Protein AF-A0A955FMT3-F1 (afdb_monomer_lite)

pLDDT: mean 70.51, std 16.23, range [36.53, 93.5]

Sequence (201 aa):
MEENKIVNTQVTPNINTSNVPNRGKGKLIGIFLAILVLFGAVFYAYYNQYKTLEDTKKVLESTSNELEKSTAKVLTLEDNAKVLRDKKRKKDLDLFTYAFRSYKADNGTYPTTEGSQSQRIYNDELSKFVSDFTEPTTNNLYGFEAIAQVHTPSPLELGVIQYQLLGKCNPDNQDFIDTTSENDAAIRTVLESGETYCLDI

Secondary structure (DSSP, 8-state):
---------PPPPP----------SSHHHHHHHHHHHHHHHHHHHHHHHHHHHHHHHHHHHHHHHHHHHHHHHHHHHHHHHHHHHHHHHHHHHHHHHHHHHHHHHHHSSPPP--TTTHHHHIIIIIHHHHTT-B-TTT-SBPEEEEEPTTSPPPPP-BTEEEEEETEEE-TTT--EEE-S-TT-EEEEEE-TTS-EEEEE-

Structure (mmCIF, N/CA/C/O backbone):
data_AF-A0A955FMT3-F1
#
_entry.id   AF-A0A955FMT3-F1
#
loop_
_atom_site.group_PDB
_atom_site.id
_atom_site.type_symbol
_atom_site.label_atom_id
_atom_site.label_alt_id
_atom_site.label_comp_id
_atom_site.label_asym_id
_atom_site.label_entity_id
_atom_site.label_seq_id
_atom_site.pdbx_PDB_ins_code
_atom_site.Cartn_x
_atom_site.Cartn_y
_atom_site.Cartn_z
_atom_site.occupancy
_atom_site.B_iso_or_equiv
_atom_site.auth_seq_id
_atom_site.auth_comp_id
_atom_site.auth_asym_id
_atom_site.auth_atom_id
_atom_site.pdbx_PDB_model_num
ATOM 1 N N . MET A 1 1 ? -111.359 22.746 112.781 1.00 42.00 1 MET A N 1
ATOM 2 C CA . MET A 1 1 ? -111.540 23.783 111.745 1.00 42.00 1 MET A CA 1
ATOM 3 C C . MET A 1 1 ? -110.245 24.550 111.723 1.00 42.00 1 MET A C 1
ATOM 5 O O . MET A 1 1 ? -110.044 25.405 112.572 1.00 42.00 1 MET A O 1
ATOM 9 N N . GLU A 1 2 ? -109.319 24.094 110.887 1.00 38.16 2 GLU A N 1
ATOM 10 C CA . GLU A 1 2 ? -107.930 24.541 110.912 1.00 38.16 2 GLU A CA 1
ATOM 11 C C . GLU A 1 2 ? -107.603 25.371 109.684 1.00 38.16 2 GLU A C 1
ATOM 13 O O . GLU A 1 2 ? -108.072 25.130 108.572 1.00 38.16 2 GLU A O 1
ATOM 18 N N . GLU A 1 3 ? -106.832 26.401 109.986 1.00 36.53 3 GLU A N 1
ATOM 19 C CA . GLU A 1 3 ? -106.421 27.488 109.139 1.00 36.53 3 GLU A CA 1
ATOM 20 C C . GLU A 1 3 ? -105.235 27.117 108.236 1.00 36.53 3 GLU A C 1
ATOM 22 O O . GLU A 1 3 ? -104.424 26.245 108.531 1.00 36.53 3 GLU A O 1
ATOM 27 N N . ASN A 1 4 ? -105.049 28.011 107.269 1.00 37.25 4 ASN A N 1
ATOM 28 C CA . ASN A 1 4 ? -103.795 28.707 106.998 1.00 37.25 4 ASN A CA 1
ATOM 29 C C . ASN A 1 4 ? -102.861 28.235 105.868 1.00 37.25 4 ASN A C 1
ATOM 31 O O . ASN A 1 4 ? -102.213 27.196 105.902 1.00 37.25 4 ASN A O 1
ATOM 35 N N . LYS A 1 5 ? -102.656 29.242 105.006 1.00 41.91 5 LYS A N 1
ATOM 36 C CA . LYS A 1 5 ? -101.403 29.732 104.417 1.00 41.91 5 LYS A CA 1
ATOM 37 C C . LYS A 1 5 ? -100.869 29.069 103.148 1.00 41.91 5 LYS A C 1
ATOM 39 O O . LYS A 1 5 ? -100.209 28.039 103.147 1.00 41.91 5 LYS A O 1
ATOM 44 N N . ILE A 1 6 ? -101.046 29.829 102.068 1.00 43.88 6 ILE A N 1
ATOM 45 C CA . ILE A 1 6 ? -100.328 29.729 100.801 1.00 43.88 6 ILE A CA 1
ATOM 46 C C . ILE A 1 6 ? -98.960 30.403 100.977 1.00 43.88 6 ILE A C 1
ATOM 48 O O . ILE A 1 6 ? -98.875 31.567 101.373 1.00 43.88 6 ILE A O 1
ATOM 52 N N . VAL A 1 7 ? -97.898 29.654 100.685 1.00 43.94 7 VAL A N 1
ATOM 53 C CA . VAL A 1 7 ? -96.506 30.115 100.619 1.00 43.94 7 VAL A CA 1
ATOM 54 C C . VAL A 1 7 ? -96.108 30.268 99.148 1.00 43.94 7 VAL A C 1
ATOM 56 O O . VAL A 1 7 ? -96.405 29.406 98.325 1.00 43.94 7 VAL A O 1
ATOM 59 N N . ASN A 1 8 ? -95.440 31.385 98.843 1.00 42.47 8 ASN A N 1
ATOM 60 C CA . ASN A 1 8 ? -94.830 31.744 97.559 1.00 42.47 8 ASN A CA 1
ATOM 61 C C . ASN A 1 8 ? -94.059 30.590 96.901 1.00 42.47 8 ASN A C 1
ATOM 63 O O . ASN A 1 8 ? -93.275 29.909 97.558 1.00 42.47 8 ASN A O 1
ATOM 67 N N . THR A 1 9 ? -94.156 30.462 95.577 1.00 45.47 9 THR A N 1
ATOM 68 C CA . THR A 1 9 ? -93.204 29.658 94.798 1.00 45.47 9 THR A CA 1
ATOM 69 C C . THR A 1 9 ? -92.719 30.453 93.590 1.00 45.47 9 THR A C 1
ATOM 71 O O . THR A 1 9 ? -93.494 30.821 92.711 1.00 45.47 9 THR A O 1
ATOM 74 N N . GLN A 1 10 ? -91.417 30.744 93.586 1.00 39.56 10 GLN A N 1
ATOM 75 C CA . GLN A 1 10 ? -90.680 31.260 92.439 1.00 39.56 10 GLN A CA 1
ATOM 76 C C . GLN A 1 10 ? -90.516 30.155 91.390 1.00 39.56 10 GLN A C 1
ATOM 78 O O . GLN A 1 10 ? -90.182 29.019 91.720 1.00 39.56 10 GLN A O 1
ATOM 83 N N . VAL A 1 11 ? -90.713 30.512 90.123 1.00 41.25 11 VAL A N 1
ATOM 84 C CA . VAL A 1 11 ? -90.426 29.658 88.969 1.00 41.25 11 VAL A CA 1
ATOM 85 C C . VAL A 1 11 ? -88.953 29.827 88.593 1.00 41.25 11 VAL A C 1
ATOM 87 O O . VAL A 1 11 ? -88.535 30.911 88.194 1.00 41.25 11 VAL A O 1
ATOM 90 N N . THR A 1 12 ? -88.171 28.755 88.688 1.00 43.94 12 THR A N 1
ATOM 91 C CA . THR A 1 12 ? -86.869 28.617 88.021 1.00 43.94 12 THR A CA 1
ATOM 92 C C . THR A 1 12 ? -87.036 27.790 86.740 1.00 43.94 12 THR A C 1
ATOM 94 O O . THR A 1 12 ? -87.716 26.762 86.767 1.00 43.94 12 THR A O 1
ATOM 97 N N . PRO A 1 13 ? -86.431 28.178 85.601 1.00 42.75 13 PRO A N 1
ATOM 98 C CA . PRO A 1 13 ? -86.361 27.303 84.439 1.00 42.75 13 PRO A CA 1
ATOM 99 C C . PRO A 1 13 ? -85.275 26.233 84.617 1.00 42.75 13 PRO A C 1
ATOM 101 O O . PRO A 1 13 ? -84.127 26.507 84.966 1.00 42.75 13 PRO A O 1
ATOM 104 N N . ASN A 1 14 ? -85.690 24.998 84.351 1.00 40.81 14 ASN A N 1
ATOM 105 C CA . ASN A 1 14 ? -84.904 23.773 84.324 1.00 40.81 14 ASN A CA 1
ATOM 106 C C . ASN A 1 14 ? -83.913 23.785 83.141 1.00 40.81 14 ASN A C 1
ATOM 108 O O . ASN A 1 14 ? -84.326 23.878 81.983 1.00 40.81 14 ASN A O 1
ATOM 112 N N . ILE A 1 15 ? -82.613 23.681 83.423 1.00 41.66 15 ILE A N 1
ATOM 113 C CA . ILE A 1 15 ? -81.571 23.492 82.408 1.00 41.66 15 ILE A CA 1
ATOM 114 C C . ILE A 1 15 ? -81.451 21.987 82.157 1.00 41.66 15 ILE A C 1
ATOM 116 O O . ILE A 1 15 ? -80.843 21.263 82.942 1.00 41.66 15 ILE A O 1
ATOM 120 N N . ASN A 1 16 ? -82.011 21.518 81.043 1.00 46.59 16 ASN A N 1
ATOM 121 C CA . ASN A 1 16 ? -81.758 20.173 80.531 1.00 46.59 16 ASN A CA 1
ATOM 122 C C . ASN A 1 16 ? -80.297 20.084 80.054 1.00 46.59 16 ASN A C 1
ATOM 124 O O . ASN A 1 16 ? -79.954 20.592 78.985 1.00 46.59 16 ASN A O 1
ATOM 128 N N . THR A 1 17 ? -79.425 19.433 80.822 1.00 44.44 17 THR A N 1
ATOM 129 C CA . THR A 1 17 ? -78.085 19.052 80.364 1.00 44.44 17 THR A CA 1
ATOM 130 C C . THR A 1 17 ? -78.157 17.718 79.623 1.00 44.44 17 THR A C 1
ATOM 132 O O . THR A 1 17 ? -78.352 16.650 80.197 1.00 44.44 17 THR A O 1
ATOM 135 N N . SER A 1 18 ? -78.009 17.790 78.300 1.00 42.69 18 SER A N 1
ATOM 136 C CA . SER A 1 18 ? -77.798 16.629 77.435 1.00 42.69 18 SER A CA 1
ATOM 137 C C . SER A 1 18 ? -76.470 15.951 77.789 1.00 42.69 18 SER A C 1
ATOM 139 O O . SER A 1 18 ? -75.403 16.563 77.715 1.00 42.69 18 SER A O 1
ATOM 141 N N . ASN A 1 19 ? -76.536 14.678 78.179 1.00 47.00 19 ASN A N 1
ATOM 142 C CA . ASN A 1 19 ? -75.373 13.825 78.401 1.00 47.00 19 ASN A CA 1
ATOM 143 C C . ASN A 1 19 ? -74.747 13.457 77.040 1.00 47.00 19 ASN A C 1
ATOM 145 O O . ASN A 1 19 ? -75.210 12.541 76.362 1.00 47.00 19 ASN A O 1
ATOM 149 N N . VAL A 1 20 ? -73.682 14.155 76.633 1.00 51.25 20 VAL A N 1
ATOM 150 C CA . VAL A 1 20 ? -72.857 13.757 75.479 1.00 51.25 20 VAL A CA 1
ATOM 151 C C . VAL A 1 20 ? -71.839 12.704 75.943 1.00 51.25 20 VAL A C 1
ATOM 153 O O . VAL A 1 20 ? -71.029 12.992 76.829 1.00 51.25 20 VAL A O 1
ATOM 156 N N . PRO A 1 21 ? -71.831 11.481 75.381 1.00 50.44 21 PRO A N 1
ATOM 157 C CA . PRO A 1 21 ? -70.917 10.437 75.822 1.00 50.44 21 PRO A CA 1
ATOM 158 C C . PRO A 1 21 ? -69.476 10.767 75.415 1.00 50.44 21 PRO A C 1
ATOM 160 O O . PRO A 1 21 ? -69.132 10.889 74.239 1.00 50.44 21 PRO A O 1
ATOM 163 N N . ASN A 1 22 ? -68.608 10.870 76.418 1.00 55.25 22 ASN A N 1
ATOM 164 C CA . ASN A 1 22 ? -67.204 11.237 76.280 1.00 55.25 22 ASN A CA 1
ATOM 165 C C . ASN A 1 22 ? -66.367 10.041 75.763 1.00 55.25 22 ASN A C 1
ATOM 167 O O . ASN A 1 22 ? -65.744 9.316 76.535 1.00 55.25 22 ASN A O 1
ATOM 171 N N . ARG A 1 23 ? -66.356 9.798 74.443 1.00 53.53 23 ARG A N 1
ATOM 172 C CA . ARG A 1 23 ? -65.508 8.782 73.771 1.00 53.53 23 ARG A CA 1
ATOM 173 C C . ARG A 1 23 ? -64.289 9.425 73.087 1.00 53.53 23 ARG A C 1
ATOM 175 O O . ARG A 1 23 ? -64.138 9.317 71.874 1.00 53.53 23 ARG A O 1
ATOM 182 N N . GLY A 1 24 ? -63.432 10.123 73.840 1.00 52.62 24 GLY A N 1
ATOM 183 C CA . GLY A 1 24 ? -62.410 11.004 73.242 1.00 52.62 24 GLY A CA 1
ATOM 184 C C . GLY A 1 24 ? -60.928 10.703 73.501 1.00 52.62 24 GLY A C 1
ATOM 185 O O . GLY A 1 24 ? -60.097 11.163 72.729 1.00 52.62 24 GLY A O 1
ATOM 186 N N . LYS A 1 25 ? -60.546 9.964 74.554 1.00 51.84 25 LYS A N 1
ATOM 187 C CA . LYS A 1 25 ? -59.141 10.008 75.034 1.00 51.84 25 LYS A CA 1
ATOM 188 C C . LYS A 1 25 ? -58.262 8.795 74.685 1.00 51.84 25 LYS A C 1
ATOM 190 O O . LYS A 1 25 ? -57.050 8.939 74.622 1.00 51.84 25 LYS A O 1
ATOM 195 N N . GLY A 1 26 ? -58.845 7.634 74.369 1.00 51.34 26 GLY A N 1
ATOM 196 C CA . GLY A 1 26 ? -58.087 6.420 74.002 1.00 51.34 26 GLY A CA 1
ATOM 197 C C . GLY A 1 26 ? -57.740 6.278 72.511 1.00 51.34 26 GLY A C 1
ATOM 198 O O . GLY A 1 26 ? -56.886 5.474 72.155 1.00 51.34 26 GLY A O 1
ATOM 199 N N . LYS A 1 27 ? -58.380 7.054 71.622 1.00 53.00 27 LYS A N 1
ATOM 200 C CA . LYS A 1 27 ? -58.179 6.949 70.163 1.00 53.00 27 LYS A CA 1
ATOM 201 C C . LYS A 1 27 ? -56.930 7.683 69.661 1.00 53.00 27 LYS A C 1
ATOM 203 O O . LYS A 1 27 ? -56.337 7.249 68.683 1.00 53.00 27 LYS A O 1
ATOM 208 N N . LEU A 1 28 ? -56.502 8.750 70.338 1.00 54.88 28 LEU A N 1
ATOM 209 C CA . LEU A 1 28 ? -55.358 9.571 69.917 1.00 54.88 28 LEU A CA 1
ATOM 210 C C . LEU A 1 28 ? -54.019 8.821 69.999 1.00 54.88 28 LEU A C 1
ATOM 212 O O . LEU A 1 28 ? -53.213 8.924 69.081 1.00 54.88 28 LEU A O 1
ATOM 216 N N . ILE A 1 29 ? -53.809 8.011 71.041 1.00 59.28 29 ILE A N 1
ATOM 217 C CA . ILE A 1 29 ? -52.572 7.227 71.216 1.00 59.28 29 ILE A CA 1
ATOM 218 C C . ILE A 1 29 ? -52.480 6.110 70.165 1.00 59.28 29 ILE A C 1
ATOM 220 O O . ILE A 1 29 ? -51.423 5.907 69.571 1.00 59.28 29 ILE A O 1
ATOM 224 N N . GLY A 1 30 ? -53.598 5.432 69.878 1.00 56.47 30 GLY A N 1
ATOM 225 C CA . GLY A 1 30 ? -53.657 4.401 68.837 1.00 56.47 30 GLY A CA 1
ATOM 226 C C . GLY A 1 30 ? -53.413 4.956 67.429 1.00 56.47 30 GLY A C 1
ATOM 227 O O . GLY A 1 30 ? -52.702 4.338 66.643 1.00 56.47 30 GLY A O 1
ATOM 228 N N . ILE A 1 31 ? -53.935 6.151 67.130 1.00 61.91 31 ILE A N 1
ATOM 229 C CA . ILE A 1 31 ? -53.699 6.837 65.849 1.00 61.91 31 ILE A CA 1
ATOM 230 C C . ILE A 1 31 ? -52.231 7.278 65.728 1.00 61.91 31 ILE A C 1
ATOM 232 O O . ILE A 1 31 ? -51.626 7.090 64.676 1.00 61.91 31 ILE A O 1
ATOM 236 N N . PHE A 1 32 ? -51.627 7.803 66.797 1.00 63.41 32 PHE A N 1
ATOM 237 C CA . PHE A 1 32 ? -50.229 8.248 66.781 1.00 63.41 32 PHE A CA 1
ATOM 238 C C . PHE A 1 32 ? -49.241 7.087 66.572 1.00 63.41 32 PHE A C 1
ATOM 240 O O . PHE A 1 32 ? -48.312 7.198 65.774 1.00 63.41 32 PHE A O 1
ATOM 247 N N . LEU A 1 33 ? -49.481 5.940 67.218 1.00 65.75 33 LEU A N 1
ATOM 248 C CA . LEU A 1 33 ? -48.697 4.719 67.000 1.00 65.75 33 LEU A CA 1
ATOM 249 C C . LEU A 1 33 ? -48.849 4.180 65.570 1.00 65.75 33 LEU A C 1
ATOM 251 O O . LEU A 1 33 ? -47.854 3.802 64.957 1.00 65.75 33 LEU A O 1
ATOM 255 N N . ALA A 1 34 ? -50.063 4.195 65.010 1.00 62.19 34 ALA A N 1
ATOM 256 C CA . ALA A 1 34 ? -50.294 3.769 63.629 1.00 62.19 34 ALA A CA 1
ATOM 257 C C . ALA A 1 34 ? -49.558 4.662 62.611 1.00 62.19 34 ALA A C 1
ATOM 259 O O . ALA A 1 34 ? -48.986 4.154 61.647 1.00 62.19 34 ALA A O 1
ATOM 260 N N . ILE A 1 35 ? -49.512 5.978 62.850 1.00 68.00 35 ILE A N 1
ATOM 261 C CA . ILE A 1 35 ? -48.763 6.929 62.015 1.00 68.00 35 ILE A CA 1
ATOM 262 C C . ILE A 1 35 ? -47.255 6.661 62.106 1.00 68.00 35 ILE A C 1
ATOM 264 O O . ILE A 1 35 ? -46.593 6.611 61.075 1.00 68.00 35 ILE A O 1
ATOM 268 N N . LEU A 1 36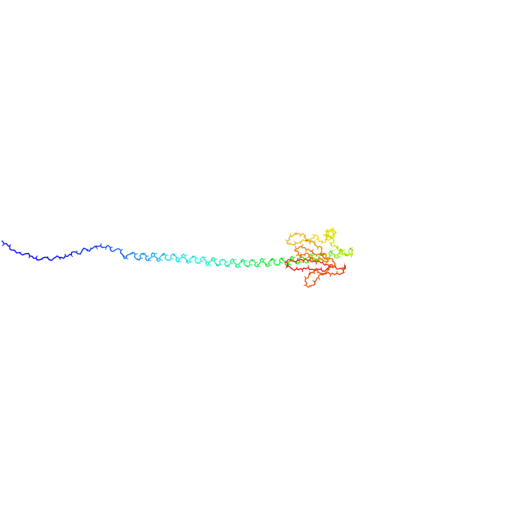 ? -46.708 6.422 63.302 1.00 68.81 36 LEU A N 1
ATOM 269 C CA . LEU A 1 36 ? -45.283 6.107 63.472 1.00 68.81 36 LEU A CA 1
ATOM 270 C C . LEU A 1 36 ? -44.870 4.812 62.759 1.00 68.81 36 LEU A C 1
ATOM 272 O O . LEU A 1 36 ? -43.812 4.771 62.135 1.00 68.81 36 LEU A O 1
ATOM 276 N N . VAL A 1 37 ? -45.710 3.773 62.800 1.00 67.44 37 VAL A N 1
ATOM 277 C CA . VAL A 1 37 ? -45.454 2.510 62.086 1.00 67.44 37 VAL A CA 1
ATOM 278 C C . VAL A 1 37 ? -45.512 2.709 60.569 1.00 67.44 37 VAL A C 1
ATOM 280 O O . VAL A 1 37 ? -44.644 2.204 59.858 1.00 67.44 37 VAL A O 1
ATOM 283 N N . LEU A 1 38 ? -46.475 3.490 60.066 1.00 62.22 38 LEU A N 1
ATOM 284 C CA . LEU A 1 38 ? -46.562 3.837 58.644 1.00 62.22 38 LEU A CA 1
ATOM 285 C C . LEU A 1 38 ? -45.348 4.651 58.179 1.00 62.22 38 LEU A C 1
ATOM 287 O O . LEU A 1 38 ? -44.768 4.333 57.145 1.00 62.22 38 LEU A O 1
ATOM 291 N N . PHE A 1 39 ? -44.911 5.643 58.958 1.00 63.62 39 PHE A N 1
ATOM 292 C CA . PHE A 1 39 ? -43.703 6.411 58.652 1.00 63.62 39 PHE A CA 1
ATOM 293 C C . PHE A 1 39 ? -42.444 5.542 58.690 1.00 63.62 39 PHE A C 1
ATOM 295 O O . PHE A 1 39 ? -41.611 5.658 57.796 1.00 63.62 39 PHE A O 1
ATOM 302 N N . GLY A 1 40 ? -42.320 4.632 59.660 1.00 60.03 40 GLY A N 1
ATOM 303 C CA . GLY A 1 40 ? -41.212 3.677 59.723 1.00 60.03 40 GLY A CA 1
ATOM 304 C C . GLY A 1 40 ? -41.168 2.743 58.511 1.00 60.03 40 GLY A C 1
ATOM 305 O O . GLY A 1 40 ? -40.101 2.532 57.940 1.00 60.03 40 GLY A O 1
ATOM 306 N N . ALA A 1 41 ? -42.323 2.242 58.063 1.00 63.06 41 ALA A N 1
ATOM 307 C CA . ALA A 1 41 ? -42.424 1.390 56.879 1.00 63.06 41 ALA A CA 1
ATOM 308 C C . ALA A 1 41 ? -42.099 2.147 55.578 1.00 63.06 41 ALA A C 1
ATOM 310 O O . ALA A 1 41 ? -41.372 1.625 54.734 1.00 63.06 41 ALA A O 1
ATOM 311 N N . VAL A 1 42 ? -42.579 3.389 55.433 1.00 62.72 42 VAL A N 1
ATOM 312 C CA . VAL A 1 42 ? -42.259 4.254 54.282 1.00 62.72 42 VAL A CA 1
ATOM 313 C C . VAL A 1 42 ? -40.774 4.608 54.269 1.00 62.72 42 VAL A C 1
ATOM 315 O O . VAL A 1 42 ? -40.140 4.514 53.223 1.00 62.72 42 VAL A O 1
ATOM 318 N N . PHE A 1 43 ? -40.191 4.949 55.420 1.00 64.75 43 PHE A N 1
ATOM 319 C CA . PHE A 1 43 ? -38.768 5.269 55.528 1.00 64.75 43 PHE A CA 1
ATOM 320 C C . PHE A 1 43 ? -37.888 4.047 55.234 1.00 64.75 43 PHE A C 1
ATOM 322 O O . PHE A 1 43 ? -36.891 4.163 54.527 1.00 64.75 43 PHE A O 1
ATOM 329 N N . TYR A 1 44 ? -38.285 2.860 55.702 1.00 64.88 44 TYR A N 1
ATOM 330 C CA . TYR A 1 44 ? -37.603 1.604 55.389 1.00 64.88 44 TYR A CA 1
ATOM 331 C C . TYR A 1 44 ? -37.680 1.259 53.893 1.00 64.88 44 TYR A C 1
ATOM 333 O O . TYR A 1 44 ? -36.668 0.899 53.291 1.00 64.88 44 TYR A O 1
ATOM 341 N N . ALA A 1 45 ? -38.849 1.429 53.265 1.00 61.19 45 ALA A N 1
ATOM 342 C CA . ALA A 1 45 ? -39.015 1.234 51.825 1.00 61.19 45 ALA A CA 1
ATOM 343 C C . ALA A 1 45 ? -38.179 2.235 51.006 1.00 61.19 45 ALA A C 1
ATOM 345 O O . ALA A 1 45 ? -37.521 1.841 50.043 1.00 61.19 45 ALA A O 1
ATOM 346 N N . TYR A 1 46 ? -38.147 3.504 51.424 1.00 63.25 46 TYR A N 1
ATOM 347 C CA . TYR A 1 46 ? -37.360 4.559 50.781 1.00 63.25 46 TYR A CA 1
ATOM 348 C C . TYR A 1 46 ? -35.852 4.309 50.918 1.00 63.25 46 TYR A C 1
ATOM 350 O O . TYR A 1 46 ? -35.107 4.455 49.953 1.00 63.25 46 TYR A O 1
ATOM 358 N N . TYR A 1 47 ? -35.396 3.865 52.093 1.00 67.88 47 TYR A N 1
ATOM 359 C CA . TYR A 1 47 ? -33.993 3.530 52.335 1.00 67.88 47 TYR A CA 1
ATOM 360 C C . TYR A 1 47 ? -33.545 2.305 51.528 1.00 67.88 47 TYR A C 1
ATOM 362 O O . TYR A 1 47 ? -32.469 2.326 50.932 1.00 67.88 47 TYR A O 1
ATOM 370 N N . ASN A 1 48 ? -34.380 1.262 51.437 1.00 63.50 48 ASN A N 1
ATOM 371 C CA . ASN A 1 48 ? -34.096 0.110 50.578 1.00 63.50 48 ASN A CA 1
ATOM 372 C C . ASN A 1 48 ? -34.054 0.501 49.096 1.00 63.50 48 ASN A C 1
ATOM 374 O O . ASN A 1 48 ? -33.138 0.062 48.407 1.00 63.50 48 ASN A O 1
ATOM 378 N N . GLN A 1 49 ? -34.969 1.360 48.623 1.00 58.12 49 GLN A N 1
ATOM 379 C CA . GLN A 1 49 ? -34.914 1.890 47.255 1.00 58.12 49 GLN A CA 1
ATOM 380 C C . GLN A 1 49 ? -33.632 2.687 47.000 1.00 58.12 49 GLN A C 1
ATOM 382 O O . GLN A 1 49 ? -32.981 2.479 45.977 1.00 58.12 49 GLN A O 1
ATOM 387 N N . TYR A 1 50 ? -33.237 3.551 47.938 1.00 65.38 50 TYR A N 1
ATOM 388 C CA . TYR A 1 50 ? -32.013 4.343 47.831 1.00 65.38 50 TYR A CA 1
ATOM 389 C C . TYR A 1 50 ? -30.766 3.453 47.772 1.00 65.38 50 TYR A C 1
ATOM 391 O O . TYR A 1 50 ? -29.915 3.634 46.904 1.00 65.38 50 TYR A O 1
ATOM 399 N N . LYS A 1 51 ? -30.702 2.431 48.633 1.00 65.25 51 LYS A N 1
ATOM 400 C CA . LYS A 1 51 ? -29.613 1.451 48.643 1.00 65.25 51 LYS A CA 1
ATOM 401 C C . LYS A 1 51 ? -29.548 0.661 47.334 1.00 65.25 51 LYS A C 1
ATOM 403 O O . LYS A 1 51 ? -28.474 0.551 46.757 1.00 65.25 51 LYS A O 1
ATOM 408 N N . THR A 1 52 ? -30.688 0.203 46.803 1.00 63.69 52 THR A N 1
ATOM 409 C CA . THR A 1 52 ? -30.717 -0.447 45.482 1.00 63.69 52 THR A CA 1
ATOM 410 C C . THR A 1 52 ? -30.280 0.488 44.359 1.00 63.69 52 THR A C 1
ATOM 412 O O . THR A 1 52 ? -29.618 0.037 43.433 1.00 63.69 52 THR A O 1
ATOM 415 N N . LEU A 1 53 ? -30.593 1.784 44.428 1.00 59.97 53 LEU A N 1
ATOM 416 C CA . LEU A 1 53 ? -30.183 2.773 43.427 1.00 59.97 53 LEU A CA 1
ATOM 417 C C . LEU A 1 53 ? -28.671 3.021 43.465 1.00 59.97 53 LEU A C 1
ATOM 419 O O . LEU A 1 53 ? -28.034 3.105 42.418 1.00 59.97 53 LEU A O 1
ATOM 423 N N . GLU A 1 54 ? -28.092 3.090 44.662 1.00 68.31 54 GLU A N 1
ATOM 424 C CA . GLU A 1 54 ? -26.652 3.251 44.850 1.00 68.31 54 GLU A CA 1
ATOM 425 C C . GLU A 1 54 ? -25.876 1.993 44.434 1.00 68.31 54 GLU A C 1
ATOM 427 O O . GLU A 1 54 ? -24.854 2.101 43.757 1.00 68.31 54 GLU A O 1
ATOM 432 N N . ASP A 1 55 ? -26.392 0.805 44.755 1.00 68.50 55 ASP A N 1
ATOM 433 C CA . ASP A 1 55 ? -25.816 -0.468 44.314 1.00 68.50 55 ASP A CA 1
ATOM 434 C C . ASP A 1 55 ? -25.927 -0.618 42.786 1.00 68.50 55 ASP A C 1
ATOM 436 O O . ASP A 1 55 ? -24.954 -0.986 42.130 1.00 68.50 55 ASP A O 1
AT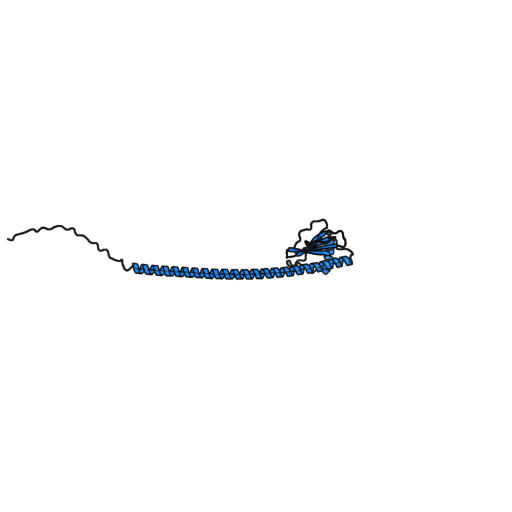OM 440 N N . THR A 1 56 ? -27.059 -0.230 42.185 1.00 55.12 56 THR A N 1
ATOM 441 C CA . THR A 1 56 ? -27.232 -0.231 40.719 1.00 55.12 56 THR A CA 1
ATOM 442 C C . THR A 1 56 ? -26.298 0.775 40.048 1.00 55.12 56 THR A C 1
ATOM 444 O O . THR A 1 56 ? -25.714 0.468 39.012 1.00 55.12 56 THR A O 1
ATOM 447 N N . LYS A 1 57 ? -26.094 1.956 40.647 1.00 59.03 57 LYS A N 1
ATOM 448 C CA . LYS A 1 57 ? -25.147 2.963 40.152 1.00 59.03 57 LYS A CA 1
ATOM 449 C C . LYS A 1 57 ? -23.705 2.457 40.213 1.00 59.03 57 LYS A C 1
ATOM 451 O O . LYS A 1 57 ? -22.980 2.608 39.237 1.00 59.03 57 LYS A O 1
ATOM 456 N N . LYS A 1 58 ? -23.305 1.814 41.314 1.00 65.12 58 LYS A N 1
ATOM 457 C CA . LYS A 1 58 ? -21.973 1.201 41.457 1.00 65.12 58 LYS A CA 1
ATOM 458 C C . LYS A 1 58 ? -21.754 0.082 40.443 1.00 65.12 58 LYS A C 1
ATOM 460 O O . LYS A 1 58 ? -20.682 0.015 39.847 1.00 65.12 58 LYS A O 1
ATOM 465 N N . VAL A 1 59 ? -22.765 -0.758 40.204 1.00 62.03 59 VAL A N 1
ATOM 466 C CA . VAL A 1 59 ? -22.705 -1.792 39.161 1.00 62.03 59 VAL A CA 1
ATOM 467 C C . VAL A 1 59 ? -22.559 -1.143 37.785 1.00 62.03 59 VAL A C 1
ATOM 469 O O . VAL A 1 59 ? -21.642 -1.506 37.059 1.00 62.03 59 VAL A O 1
ATOM 472 N N . LEU A 1 60 ? -23.358 -0.124 37.461 1.00 52.06 60 LEU A N 1
ATOM 473 C CA . LEU A 1 60 ? -23.288 0.585 36.180 1.00 52.06 60 LEU A CA 1
ATOM 474 C C . LEU A 1 60 ? -21.925 1.265 35.952 1.00 52.06 60 LEU A C 1
ATOM 476 O O . LEU A 1 60 ? -21.357 1.139 34.871 1.00 52.06 60 LEU A O 1
ATOM 480 N N . GLU A 1 61 ? -21.369 1.930 36.968 1.00 62.25 61 GLU A N 1
ATOM 481 C CA . GLU A 1 61 ? -20.023 2.522 36.912 1.00 62.25 61 GLU A CA 1
ATOM 482 C C . GLU A 1 61 ? -18.939 1.444 36.760 1.00 62.25 61 GLU A C 1
ATOM 484 O O . GLU A 1 61 ? -17.986 1.625 36.002 1.00 62.25 61 GLU A O 1
ATOM 489 N N . SER A 1 62 ? -19.084 0.296 37.430 1.00 52.50 62 SER A N 1
ATOM 490 C CA . SER A 1 62 ? -18.141 -0.818 37.287 1.00 52.50 62 SER A CA 1
ATOM 491 C C . SER A 1 62 ? -18.202 -1.456 35.894 1.00 52.50 62 SER A C 1
ATOM 493 O O . SER A 1 62 ? -17.158 -1.676 35.285 1.00 52.50 62 SER A O 1
ATOM 495 N N . THR A 1 63 ? -19.401 -1.652 35.337 1.00 53.06 63 THR A N 1
ATOM 496 C CA . THR A 1 63 ? -19.601 -2.182 33.98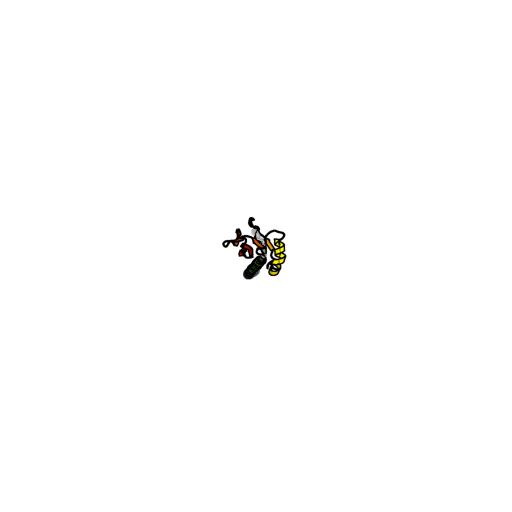3 1.00 53.06 63 THR A CA 1
ATOM 497 C C . THR A 1 63 ? -19.135 -1.193 32.918 1.00 53.06 63 THR A C 1
ATOM 499 O O . THR A 1 63 ? -18.525 -1.615 31.942 1.00 53.06 63 THR A O 1
ATOM 502 N N . SER A 1 64 ? -19.345 0.115 33.110 1.00 54.41 64 SER A N 1
ATOM 503 C CA . SER A 1 64 ? -18.819 1.153 32.211 1.00 54.41 64 SER A CA 1
ATOM 504 C C . SER A 1 64 ? -17.292 1.138 32.182 1.00 54.41 64 SER A C 1
ATOM 506 O O . SER A 1 64 ? -16.697 1.103 31.111 1.00 54.41 64 SER A O 1
ATOM 508 N N . ASN A 1 65 ? -16.646 1.068 33.349 1.00 64.88 65 ASN A N 1
ATOM 509 C CA . ASN A 1 65 ? -15.187 0.999 33.442 1.00 64.88 65 ASN A CA 1
ATOM 510 C C . ASN A 1 65 ? -14.611 -0.293 32.835 1.00 64.88 65 ASN A C 1
ATOM 512 O O . ASN A 1 65 ? -13.534 -0.274 32.238 1.00 64.88 65 ASN A O 1
ATOM 516 N N . GLU A 1 66 ? -15.290 -1.433 32.988 1.00 63.22 66 GLU A N 1
ATOM 517 C CA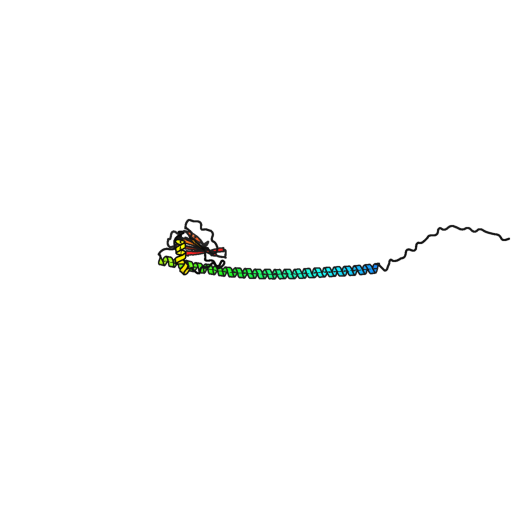 . GLU A 1 66 ? -14.885 -2.682 32.331 1.00 63.22 66 GLU A CA 1
ATOM 518 C C . GLU A 1 66 ? -15.097 -2.633 30.816 1.00 63.22 66 GLU A C 1
ATOM 520 O O . GLU A 1 66 ? -14.238 -3.102 30.066 1.00 63.22 66 GLU A O 1
ATOM 525 N N . LEU A 1 67 ? -16.187 -2.017 30.356 1.00 58.38 67 LEU A N 1
ATOM 526 C CA . LEU A 1 67 ? -16.468 -1.821 28.938 1.00 58.38 67 LEU A CA 1
ATOM 527 C C . LEU A 1 67 ? -15.444 -0.884 28.291 1.00 58.38 67 LEU A C 1
ATOM 529 O O . LEU A 1 67 ? -14.935 -1.198 27.219 1.00 58.38 67 LEU A O 1
ATOM 533 N N . GLU A 1 68 ? -15.074 0.213 28.950 1.00 63.56 68 GLU A N 1
ATOM 534 C CA . GLU A 1 68 ? -14.013 1.120 28.500 1.00 63.56 68 GLU A CA 1
ATOM 535 C C . GLU A 1 68 ? -12.659 0.408 28.418 1.00 63.56 68 GLU A C 1
ATOM 537 O O . GLU A 1 68 ? -11.972 0.498 27.399 1.00 63.56 68 GLU A O 1
ATOM 542 N N . LYS A 1 69 ? -12.294 -0.382 29.439 1.00 62.03 69 LYS A N 1
ATOM 543 C CA . LYS A 1 69 ? -11.064 -1.195 29.420 1.00 62.03 69 LYS A CA 1
ATOM 544 C C . LYS A 1 69 ? -11.073 -2.239 28.306 1.00 62.03 69 LYS A C 1
ATOM 546 O O . LYS A 1 69 ? -10.047 -2.454 27.662 1.00 62.03 69 LYS A O 1
ATOM 551 N N . SER A 1 70 ? -12.212 -2.889 28.076 1.00 56.22 70 SER A N 1
ATOM 552 C CA . SER A 1 70 ? -12.378 -3.872 27.004 1.00 56.22 70 SER A CA 1
ATOM 553 C C . SER A 1 70 ? -12.283 -3.213 25.626 1.00 56.22 70 SER A C 1
ATOM 555 O O . SER A 1 70 ? -11.545 -3.687 24.768 1.00 56.22 70 SER A O 1
ATOM 557 N N . THR A 1 71 ? -12.925 -2.057 25.446 1.00 55.38 71 THR A N 1
ATOM 558 C CA . THR A 1 71 ? -12.887 -1.268 24.205 1.00 55.38 71 THR A CA 1
ATOM 559 C C . THR A 1 71 ? -11.470 -0.782 23.906 1.00 55.38 71 THR A C 1
ATOM 561 O O . THR A 1 71 ? -10.988 -0.956 22.791 1.00 55.38 71 THR A O 1
ATOM 564 N N . ALA A 1 72 ? -10.746 -0.273 24.908 1.00 61.53 72 ALA A N 1
ATOM 565 C CA . ALA A 1 72 ? -9.340 0.107 24.767 1.00 61.53 72 ALA A CA 1
ATOM 566 C C . ALA A 1 72 ? -8.441 -1.090 24.399 1.00 61.53 72 ALA A C 1
ATOM 568 O O . ALA A 1 72 ? -7.519 -0.971 23.591 1.00 61.53 72 ALA A O 1
ATOM 569 N N . LYS A 1 73 ? -8.719 -2.276 24.953 1.00 63.34 73 LYS A N 1
ATOM 570 C CA . LYS A 1 73 ? -8.002 -3.509 24.602 1.00 63.34 73 LYS A CA 1
ATOM 571 C C . LYS A 1 73 ? -8.313 -3.985 23.176 1.00 63.34 73 LYS A C 1
ATOM 573 O O . LYS A 1 73 ? -7.429 -4.514 22.513 1.00 63.34 73 LYS A O 1
ATOM 578 N N . VAL A 1 74 ? -9.541 -3.796 22.695 1.00 64.06 74 VAL A N 1
ATOM 579 C CA . VAL A 1 74 ? -9.924 -4.111 21.309 1.00 64.06 74 VAL A CA 1
ATOM 580 C C . VAL A 1 74 ? -9.275 -3.127 20.334 1.00 64.06 74 VAL A C 1
ATOM 582 O O . VAL A 1 74 ? -8.639 -3.579 19.388 1.00 64.06 74 VAL A O 1
ATOM 585 N N . LEU A 1 75 ? -9.331 -1.821 20.617 1.00 68.88 75 LEU A N 1
ATOM 586 C CA . LEU A 1 75 ? -8.667 -0.775 19.826 1.00 68.88 75 LEU A CA 1
ATOM 587 C C . LEU A 1 75 ? -7.165 -1.046 19.684 1.00 68.88 75 LEU A C 1
ATOM 589 O O . LEU A 1 75 ? -6.635 -1.064 18.582 1.00 68.88 75 LEU A O 1
ATOM 593 N N . THR A 1 76 ? -6.484 -1.377 20.784 1.00 73.38 76 THR A N 1
ATOM 594 C CA . THR A 1 76 ? -5.047 -1.699 20.736 1.00 73.38 76 THR A CA 1
ATOM 595 C C . THR A 1 76 ? -4.737 -2.975 19.947 1.00 73.38 76 THR A C 1
ATOM 597 O O . THR A 1 76 ? -3.681 -3.067 19.324 1.00 73.38 76 THR A O 1
ATOM 600 N N . LEU A 1 77 ? -5.619 -3.978 19.940 1.00 76.62 77 LEU A N 1
ATOM 601 C CA . LEU A 1 77 ? -5.448 -5.170 19.100 1.00 76.62 77 LEU A CA 1
ATOM 602 C C . LEU A 1 77 ? -5.685 -4.863 17.619 1.00 76.62 77 LEU A C 1
ATOM 604 O O . LEU A 1 77 ? -4.948 -5.371 16.776 1.00 76.62 77 LEU A O 1
ATOM 608 N N . GLU A 1 78 ? -6.674 -4.028 17.312 1.00 79.50 78 GLU A N 1
ATOM 609 C CA . GLU A 1 78 ? -6.966 -3.568 15.957 1.00 79.50 78 GLU A CA 1
ATOM 610 C C . GLU A 1 78 ? -5.813 -2.731 15.393 1.00 79.50 78 GLU A C 1
ATOM 612 O O . GLU A 1 78 ? -5.339 -3.022 14.295 1.00 79.50 78 GLU A O 1
ATOM 617 N N . ASP A 1 79 ? -5.275 -1.800 16.183 1.00 80.44 79 ASP A N 1
ATOM 618 C CA . ASP A 1 79 ? -4.105 -0.994 15.828 1.00 80.44 79 ASP A CA 1
ATOM 619 C C . ASP A 1 79 ? -2.864 -1.868 15.588 1.00 80.44 79 ASP A C 1
ATOM 621 O O . ASP A 1 79 ? -2.135 -1.688 14.612 1.00 80.44 79 ASP A O 1
ATOM 625 N N . ASN A 1 80 ? -2.631 -2.877 16.430 1.00 79.19 80 ASN A N 1
ATOM 626 C CA . ASN A 1 80 ? -1.523 -3.812 16.225 1.00 79.19 80 ASN A CA 1
ATOM 627 C C . ASN A 1 80 ? -1.715 -4.670 14.965 1.00 79.19 80 ASN A C 1
ATOM 629 O O . ASN A 1 80 ? -0.761 -4.912 14.221 1.00 79.19 80 ASN A O 1
ATOM 633 N N . ALA A 1 81 ? -2.941 -5.126 14.699 1.00 83.94 81 ALA A N 1
ATOM 634 C CA . ALA A 1 81 ? -3.254 -5.892 13.498 1.00 83.94 81 ALA A CA 1
ATOM 635 C C . ALA A 1 81 ? -3.090 -5.037 12.232 1.00 83.94 81 ALA A C 1
ATOM 637 O O . ALA A 1 81 ? -2.538 -5.511 11.239 1.00 83.94 81 ALA A O 1
ATOM 638 N N . LYS A 1 82 ? -3.486 -3.764 12.298 1.00 89.44 82 LYS A N 1
ATOM 639 C CA . LYS A 1 82 ? -3.289 -2.758 11.254 1.00 89.44 82 LYS A CA 1
ATOM 640 C C . LYS A 1 82 ? -1.810 -2.570 10.919 1.00 89.44 82 LYS A C 1
ATOM 642 O O . LYS A 1 82 ? -1.426 -2.710 9.762 1.00 89.44 82 LYS A O 1
ATOM 647 N N . VAL A 1 83 ? -0.957 -2.375 11.927 1.00 88.56 83 VAL A N 1
ATOM 648 C CA . VAL A 1 83 ? 0.503 -2.255 11.739 1.00 88.56 83 VAL A CA 1
ATOM 649 C C . VAL A 1 83 ? 1.091 -3.497 11.060 1.00 88.56 83 VAL A C 1
ATOM 651 O O . VAL A 1 83 ? 1.947 -3.386 10.179 1.00 88.56 83 VAL A O 1
ATOM 654 N N . LEU A 1 84 ? 0.634 -4.695 11.436 1.00 87.25 84 LEU A N 1
ATOM 655 C CA . LEU A 1 84 ? 1.082 -5.940 10.807 1.00 87.25 84 LEU A CA 1
ATOM 656 C C . LEU A 1 84 ? 0.628 -6.052 9.344 1.00 87.25 84 LEU A C 1
ATOM 658 O O . LEU A 1 84 ? 1.424 -6.480 8.504 1.00 87.25 84 LEU A O 1
ATOM 662 N N . ARG A 1 85 ? -0.610 -5.652 9.026 1.00 88.75 85 ARG A N 1
ATOM 663 C CA . ARG A 1 85 ? -1.129 -5.633 7.648 1.00 88.75 85 ARG A CA 1
ATOM 664 C C . ARG A 1 85 ? -0.404 -4.604 6.784 1.00 88.75 85 ARG A C 1
ATOM 666 O O . ARG A 1 85 ? -0.022 -4.931 5.665 1.00 88.75 85 ARG A O 1
ATOM 673 N N . ASP A 1 86 ? -0.096 -3.429 7.322 1.00 91.75 86 ASP A N 1
ATOM 674 C CA . ASP A 1 86 ? 0.694 -2.412 6.620 1.00 91.75 86 ASP A CA 1
ATOM 675 C C . ASP A 1 86 ? 2.130 -2.868 6.371 1.00 91.75 86 ASP A C 1
ATOM 677 O O . ASP A 1 86 ? 2.666 -2.689 5.278 1.00 91.75 86 ASP A O 1
ATOM 681 N N . LYS A 1 87 ? 2.754 -3.541 7.344 1.00 88.94 87 LYS A N 1
ATOM 682 C CA . LYS A 1 87 ? 4.071 -4.156 7.143 1.00 88.94 87 LYS A CA 1
ATOM 683 C C . LYS A 1 87 ? 4.034 -5.231 6.057 1.00 88.94 87 LYS A C 1
ATOM 685 O O . LYS A 1 87 ? 4.976 -5.330 5.272 1.00 88.94 87 LYS A O 1
ATOM 690 N N . LYS A 1 88 ? 2.964 -6.031 6.018 1.00 86.50 88 LYS A N 1
ATOM 691 C CA . LYS A 1 88 ? 2.754 -7.010 4.953 1.00 86.50 88 LYS A CA 1
ATOM 692 C C . LYS A 1 88 ? 2.621 -6.312 3.594 1.00 86.50 88 LYS A C 1
ATOM 694 O O . LYS A 1 88 ? 3.416 -6.638 2.728 1.00 86.50 88 LYS A O 1
ATOM 699 N N . ARG A 1 89 ? 1.762 -5.294 3.452 1.00 87.62 89 ARG A N 1
ATOM 700 C CA . ARG A 1 89 ? 1.624 -4.480 2.223 1.00 87.62 89 ARG A CA 1
ATOM 701 C C . ARG A 1 89 ? 2.947 -3.939 1.696 1.00 87.62 89 ARG A C 1
ATOM 703 O O . ARG A 1 89 ? 3.196 -4.001 0.499 1.00 87.62 89 ARG A O 1
ATOM 710 N N . LYS A 1 90 ? 3.805 -3.423 2.580 1.00 89.12 90 LYS A N 1
ATOM 711 C CA . LYS A 1 90 ? 5.133 -2.918 2.190 1.00 89.12 90 LYS A CA 1
ATOM 712 C C . LYS A 1 90 ? 6.015 -4.029 1.617 1.00 89.12 90 LYS A C 1
ATOM 714 O O . LYS A 1 90 ? 6.551 -3.878 0.528 1.00 89.12 90 LYS A O 1
ATOM 719 N N . LYS A 1 91 ? 6.103 -5.165 2.319 1.00 85.69 91 LYS A N 1
ATOM 720 C CA . LYS A 1 91 ? 6.865 -6.343 1.865 1.00 85.69 91 LYS A CA 1
ATOM 721 C C . LYS A 1 91 ? 6.340 -6.879 0.535 1.00 85.69 91 LYS A C 1
ATOM 723 O O . LYS A 1 91 ? 7.104 -7.301 -0.326 1.00 85.69 91 LYS A O 1
ATOM 728 N N . ASP A 1 92 ? 5.028 -6.891 0.412 1.00 81.50 92 ASP A N 1
ATOM 729 C CA . ASP A 1 92 ? 4.317 -7.255 -0.788 1.00 81.50 92 ASP A CA 1
ATOM 730 C C . ASP A 1 92 ? 4.797 -6.288 -1.921 1.00 81.50 92 ASP A C 1
ATOM 732 O O . ASP A 1 92 ? 5.357 -6.734 -2.928 1.00 81.50 92 ASP A O 1
ATOM 736 N N . LEU A 1 93 ? 4.746 -4.962 -1.751 1.00 85.19 93 LEU A N 1
ATOM 737 C CA . LEU A 1 93 ? 5.229 -4.010 -2.771 1.00 85.19 93 LEU A CA 1
ATOM 738 C C . LEU A 1 93 ? 6.719 -4.178 -3.151 1.00 85.19 93 LEU A C 1
ATOM 740 O O . LEU A 1 93 ? 7.086 -3.961 -4.310 1.00 85.19 93 LEU A O 1
ATOM 744 N N . ASP A 1 94 ? 7.576 -4.612 -2.224 1.00 84.81 94 ASP A N 1
ATOM 745 C CA . ASP A 1 94 ? 8.980 -4.935 -2.521 1.00 84.81 94 ASP A CA 1
ATOM 746 C C . ASP A 1 94 ? 9.102 -6.119 -3.500 1.00 84.81 94 ASP A C 1
ATOM 748 O O . ASP A 1 94 ? 9.890 -6.076 -4.451 1.00 84.81 94 ASP A O 1
ATOM 752 N N . LEU A 1 95 ? 8.304 -7.177 -3.302 1.00 79.31 95 LEU A N 1
ATOM 753 C CA . LEU A 1 95 ? 8.245 -8.322 -4.224 1.00 79.31 95 LEU A CA 1
ATOM 754 C C . LEU A 1 95 ? 7.727 -7.892 -5.598 1.00 79.31 95 LEU A C 1
ATOM 756 O O . LEU A 1 95 ? 8.233 -8.334 -6.630 1.00 79.31 95 LEU A O 1
ATOM 760 N N . PHE A 1 96 ? 6.755 -6.983 -5.601 1.00 79.88 96 PHE A N 1
ATOM 761 C CA . PHE A 1 96 ? 6.198 -6.408 -6.813 1.00 79.88 96 PHE A CA 1
ATOM 762 C C . PHE A 1 96 ? 7.260 -5.632 -7.616 1.00 79.88 96 PHE A C 1
ATOM 764 O O . PHE A 1 96 ? 7.449 -5.860 -8.812 1.00 79.88 96 PHE A O 1
ATOM 771 N N . THR A 1 97 ? 8.041 -4.794 -6.931 1.00 83.19 97 THR A N 1
ATOM 772 C CA . THR A 1 97 ? 9.191 -4.067 -7.495 1.00 83.19 97 THR A CA 1
ATOM 773 C C . THR A 1 97 ? 10.236 -5.018 -8.082 1.00 83.19 97 THR A C 1
ATOM 775 O O . THR A 1 97 ? 10.745 -4.799 -9.184 1.00 83.19 97 THR A O 1
ATOM 778 N N . TYR A 1 98 ? 10.547 -6.109 -7.376 1.00 82.19 98 TYR A N 1
ATOM 779 C CA . TYR A 1 98 ? 11.485 -7.123 -7.859 1.00 82.19 98 TYR A CA 1
ATOM 780 C C . TYR A 1 98 ? 11.021 -7.770 -9.173 1.00 82.19 98 TYR A C 1
ATOM 782 O O . TYR A 1 98 ? 11.828 -7.963 -10.088 1.00 82.19 98 TYR A O 1
ATOM 790 N N . ALA A 1 99 ? 9.726 -8.060 -9.298 1.00 79.56 99 ALA A N 1
ATOM 791 C CA . ALA A 1 99 ? 9.170 -8.637 -10.514 1.00 79.56 99 ALA A CA 1
ATOM 792 C C . ALA A 1 99 ? 9.260 -7.667 -11.709 1.00 79.56 99 ALA A C 1
ATOM 794 O O . ALA A 1 99 ? 9.659 -8.077 -12.798 1.00 79.56 99 ALA A O 1
ATOM 795 N N . PHE A 1 100 ? 9.009 -6.368 -11.503 1.00 82.00 100 PHE A N 1
ATOM 796 C CA . PHE A 1 100 ? 9.197 -5.348 -12.547 1.00 82.00 100 PHE A CA 1
ATOM 797 C C . PHE A 1 100 ? 10.653 -5.228 -13.000 1.00 82.00 100 PHE A C 1
ATOM 799 O O . PHE A 1 100 ? 10.930 -5.151 -14.199 1.00 82.00 100 PHE A O 1
ATOM 806 N N . ARG A 1 101 ? 11.597 -5.241 -12.053 1.00 83.75 101 ARG A N 1
ATOM 807 C CA . ARG A 1 101 ? 13.035 -5.218 -12.363 1.00 83.75 101 ARG A CA 1
ATOM 808 C C . ARG A 1 101 ? 13.468 -6.448 -13.153 1.00 83.75 101 ARG A C 1
ATOM 810 O O . ARG A 1 101 ? 14.238 -6.313 -14.098 1.00 83.75 101 ARG A O 1
ATOM 817 N N . SER A 1 102 ? 12.949 -7.620 -12.794 1.00 81.19 102 SER A N 1
ATOM 818 C CA . SER A 1 102 ? 13.225 -8.871 -13.509 1.00 81.19 102 SER A CA 1
ATOM 819 C C . SER A 1 102 ? 12.675 -8.818 -14.936 1.00 81.19 102 SER A C 1
ATOM 821 O O . SER A 1 102 ? 13.414 -9.067 -15.883 1.00 81.19 102 SER A O 1
ATOM 823 N N . TYR A 1 103 ? 11.432 -8.355 -15.112 1.00 79.62 103 TYR A N 1
ATOM 824 C CA . TYR A 1 103 ? 10.848 -8.154 -16.440 1.00 79.62 103 TYR A CA 1
ATOM 825 C C . TYR A 1 103 ? 11.697 -7.216 -17.309 1.00 79.62 103 TYR A C 1
ATOM 827 O O . TYR A 1 103 ? 11.962 -7.526 -18.470 1.00 79.62 103 TYR A O 1
ATOM 835 N N . LYS A 1 104 ? 12.156 -6.086 -16.755 1.00 83.56 104 LYS A N 1
ATOM 836 C CA . LYS A 1 104 ? 13.029 -5.149 -17.475 1.00 83.56 104 LYS A CA 1
ATOM 837 C C . LYS A 1 104 ? 14.372 -5.772 -17.838 1.00 83.56 104 LYS A C 1
ATOM 839 O O . LYS A 1 104 ? 14.875 -5.502 -18.924 1.00 83.56 104 LYS A O 1
ATOM 844 N N . ALA A 1 105 ? 14.950 -6.590 -16.963 1.00 85.69 105 ALA A N 1
ATOM 845 C CA . ALA A 1 105 ? 16.189 -7.299 -17.265 1.00 85.69 105 ALA A CA 1
ATOM 846 C C . ALA A 1 105 ? 16.019 -8.253 -18.460 1.00 85.69 105 ALA A C 1
ATOM 848 O O . ALA A 1 105 ? 16.900 -8.307 -19.317 1.00 85.69 105 ALA A O 1
ATOM 849 N N . ASP A 1 106 ? 14.872 -8.928 -18.554 1.00 82.88 106 ASP A N 1
ATOM 850 C CA . ASP A 1 106 ? 14.587 -9.888 -19.624 1.00 82.88 106 ASP A CA 1
ATOM 851 C C . ASP A 1 106 ? 14.157 -9.219 -20.945 1.00 82.88 106 ASP A C 1
ATOM 853 O O . ASP A 1 106 ? 14.468 -9.721 -22.025 1.00 82.88 106 ASP A O 1
ATOM 857 N N . ASN A 1 107 ? 13.463 -8.076 -20.879 1.00 81.69 107 ASN A N 1
ATOM 858 C CA . ASN A 1 107 ? 12.832 -7.432 -22.043 1.00 81.69 107 ASN A CA 1
ATOM 859 C C . ASN A 1 107 ? 13.475 -6.097 -22.455 1.00 81.69 107 ASN A C 1
ATOM 861 O O . ASN A 1 107 ? 13.083 -5.501 -23.457 1.00 81.69 107 ASN A O 1
ATOM 865 N N . GLY A 1 108 ? 14.429 -5.584 -21.678 1.00 85.06 108 GLY A N 1
ATOM 866 C CA . GLY A 1 108 ? 15.087 -4.291 -21.891 1.00 85.06 108 GLY A CA 1
ATOM 867 C C . GLY A 1 108 ? 14.255 -3.062 -21.501 1.00 85.06 108 GLY A C 1
ATOM 868 O O . GLY A 1 108 ? 14.807 -1.968 -21.409 1.00 85.06 108 GLY A O 1
ATOM 869 N N . THR A 1 109 ? 12.956 -3.218 -21.236 1.00 82.69 109 THR A N 1
ATOM 870 C CA . THR A 1 109 ? 12.042 -2.131 -20.856 1.00 82.69 109 THR A CA 1
ATOM 871 C C . THR A 1 109 ? 11.051 -2.577 -19.784 1.00 82.69 109 THR A C 1
ATOM 873 O O . THR A 1 109 ? 10.776 -3.770 -19.643 1.00 82.69 109 THR A O 1
ATOM 876 N N . TYR A 1 110 ? 10.509 -1.625 -19.026 1.00 82.88 110 TYR A N 1
ATOM 877 C CA . TYR A 1 110 ? 9.405 -1.899 -18.109 1.00 82.88 110 TYR A CA 1
ATOM 878 C C . TYR A 1 110 ? 8.086 -2.144 -18.870 1.00 82.88 110 TYR A C 1
ATOM 880 O O . TYR A 1 110 ? 7.938 -1.706 -20.015 1.00 82.88 110 TYR A O 1
ATOM 888 N N . PRO A 1 111 ? 7.106 -2.833 -18.254 1.00 76.44 111 PRO A N 1
ATOM 889 C CA . PRO A 1 111 ? 5.782 -3.015 -18.843 1.00 76.44 111 PRO A CA 1
ATOM 890 C C . PRO A 1 111 ? 5.113 -1.672 -19.171 1.00 76.44 111 PRO A C 1
ATOM 892 O O . PRO A 1 111 ? 5.111 -0.753 -18.355 1.00 76.44 111 PRO A O 1
ATOM 895 N N . THR A 1 112 ? 4.522 -1.554 -20.360 1.00 74.69 112 THR A N 1
ATOM 896 C CA . THR A 1 112 ? 3.808 -0.336 -20.773 1.00 74.69 112 THR A CA 1
ATOM 897 C C . THR A 1 112 ? 2.442 -0.223 -20.089 1.00 74.69 112 THR A C 1
ATOM 899 O O . THR A 1 112 ? 1.947 -1.182 -19.499 1.00 74.69 112 THR A O 1
ATOM 902 N N . THR A 1 113 ? 1.810 0.953 -20.168 1.00 65.81 113 THR A N 1
ATOM 903 C CA . THR A 1 113 ? 0.525 1.259 -19.508 1.00 65.81 113 THR A CA 1
ATOM 904 C C . THR A 1 113 ? -0.710 1.107 -20.420 1.00 65.81 113 THR A C 1
ATOM 906 O O . THR A 1 113 ? -1.836 1.244 -19.949 1.00 65.81 113 THR A O 1
ATOM 909 N N . GLU A 1 114 ? -0.557 0.754 -21.705 1.00 60.16 114 GLU A N 1
ATOM 910 C CA . GLU A 1 114 ? -1.661 0.687 -22.686 1.00 60.16 114 GLU A CA 1
ATOM 911 C C . GLU A 1 114 ? -2.678 -0.449 -22.429 1.00 60.16 114 GLU A C 1
ATOM 913 O O . GLU A 1 114 ? -2.357 -1.639 -22.503 1.00 60.16 114 GLU A O 1
ATOM 918 N N . GLY A 1 115 ? -3.942 -0.066 -22.199 1.00 47.66 115 GLY A N 1
ATOM 919 C CA . GLY A 1 115 ? -5.010 -0.836 -21.532 1.00 47.66 115 GLY A CA 1
ATOM 920 C C . GLY A 1 115 ? -5.538 -2.140 -22.153 1.00 47.66 115 GLY A C 1
ATOM 921 O O . GLY A 1 115 ? -6.577 -2.617 -21.715 1.00 47.66 115 GLY A O 1
ATOM 922 N N . SER A 1 116 ? -4.871 -2.753 -23.134 1.00 52.09 116 SER A N 1
ATOM 923 C CA . SER A 1 116 ? -5.193 -4.134 -23.564 1.00 52.09 116 SER A CA 1
ATOM 924 C C . SER A 1 116 ? -3.996 -5.089 -23.554 1.00 52.09 116 SER A C 1
ATOM 926 O O . SER A 1 116 ? -4.185 -6.304 -23.496 1.00 52.09 116 SER A O 1
ATOM 928 N N . GLN A 1 117 ? -2.766 -4.561 -23.544 1.00 41.53 117 GLN A N 1
ATOM 929 C CA . GLN A 1 117 ? -1.543 -5.358 -23.421 1.00 41.53 117 GLN A CA 1
ATOM 930 C C . GLN A 1 117 ? -0.925 -5.258 -22.027 1.00 41.53 117 GLN A C 1
ATOM 932 O O . GLN A 1 117 ? -0.453 -6.268 -21.510 1.00 41.53 117 GLN A O 1
ATOM 937 N N . SER A 1 118 ? -1.013 -4.095 -21.379 1.00 45.62 118 SER A N 1
ATOM 938 C CA . SER A 1 118 ? -0.474 -3.863 -20.035 1.00 45.62 118 SER A CA 1
ATOM 939 C C . SER A 1 118 ? -1.088 -4.802 -18.994 1.00 45.62 118 SER A C 1
ATOM 941 O O . SER A 1 118 ? -0.374 -5.482 -18.266 1.00 45.62 118 SER A O 1
ATOM 943 N N . GLN A 1 119 ? -2.415 -4.942 -19.005 1.00 48.56 119 GLN A N 1
ATOM 944 C CA . GLN A 1 119 ? -3.165 -5.808 -18.089 1.00 48.56 119 GLN A CA 1
ATOM 945 C C . GLN A 1 119 ? -2.952 -7.309 -18.358 1.00 48.56 119 GLN A C 1
ATOM 947 O O . GLN A 1 119 ? -3.066 -8.135 -17.457 1.00 48.56 119 GLN A O 1
ATOM 952 N N . ARG A 1 120 ? -2.620 -7.678 -19.601 1.00 50.25 120 ARG A N 1
ATOM 953 C CA . ARG A 1 120 ? -2.377 -9.071 -19.998 1.00 50.25 120 ARG A CA 1
ATOM 954 C C . ARG A 1 120 ? -0.949 -9.513 -19.676 1.00 50.25 120 ARG A C 1
ATOM 956 O O . ARG A 1 120 ? -0.771 -10.580 -19.110 1.00 50.25 120 ARG A O 1
ATOM 963 N N . ILE A 1 121 ? 0.046 -8.663 -19.937 1.00 48.19 121 ILE A N 1
ATOM 964 C CA . ILE A 1 121 ? 1.449 -8.875 -19.533 1.00 48.19 121 ILE A CA 1
ATOM 965 C C . ILE A 1 121 ? 1.564 -8.914 -18.002 1.00 48.19 121 ILE A C 1
ATOM 967 O O . ILE A 1 121 ? 2.275 -9.751 -17.446 1.00 48.19 121 ILE A O 1
ATOM 971 N N . TYR A 1 122 ? 0.786 -8.075 -17.317 1.00 53.09 122 TYR A N 1
ATOM 972 C CA . TYR A 1 122 ? 0.608 -8.140 -15.871 1.00 53.09 122 TYR A CA 1
ATOM 973 C C . TYR A 1 122 ? 0.081 -9.509 -15.402 1.00 53.09 122 TYR A C 1
ATOM 975 O O . TYR A 1 122 ? 0.623 -10.129 -14.489 1.00 53.09 122 TYR A O 1
ATOM 983 N N . ASN A 1 123 ? -0.952 -10.028 -16.060 1.00 54.31 123 ASN A N 1
ATOM 984 C CA . ASN A 1 123 ? -1.551 -11.305 -15.682 1.00 54.31 123 ASN A CA 1
ATOM 985 C C . ASN A 1 123 ? -0.759 -12.540 -16.134 1.00 54.31 123 ASN A C 1
ATOM 987 O O . ASN A 1 123 ? -0.955 -13.593 -15.539 1.00 54.31 123 ASN A O 1
ATOM 991 N N . ASP A 1 124 ? 0.120 -12.448 -17.133 1.00 56.00 124 ASP A N 1
ATOM 992 C CA . ASP A 1 124 ? 0.836 -13.613 -17.678 1.00 56.00 124 ASP A CA 1
ATOM 993 C C . ASP A 1 124 ? 2.288 -13.725 -17.169 1.00 56.00 124 ASP A C 1
ATOM 995 O O . ASP A 1 124 ? 2.771 -14.837 -16.953 1.00 56.00 124 ASP A O 1
ATOM 999 N N . GLU A 1 125 ? 2.989 -12.608 -16.934 1.00 55.47 125 GLU A N 1
ATOM 1000 C CA . GLU A 1 125 ? 4.405 -12.614 -16.515 1.00 55.47 125 GLU A CA 1
ATOM 1001 C C . GLU A 1 125 ? 4.605 -12.176 -15.060 1.00 55.47 125 GLU A C 1
ATOM 1003 O O . GLU A 1 125 ? 5.381 -12.791 -14.327 1.00 55.47 125 GLU A O 1
ATOM 1008 N N . LEU A 1 126 ? 3.857 -11.171 -14.597 1.00 53.75 126 LEU A N 1
ATOM 1009 C CA . LEU A 1 126 ? 3.898 -10.750 -13.194 1.00 53.75 126 LEU A CA 1
ATOM 1010 C C . LEU A 1 126 ? 3.176 -11.757 -12.288 1.00 53.75 126 LEU A C 1
ATOM 1012 O O . LEU A 1 126 ? 3.682 -12.072 -11.216 1.00 53.75 126 LEU A O 1
ATOM 1016 N N . SER A 1 127 ? 2.073 -12.369 -12.727 1.00 53.91 127 SER A N 1
ATOM 1017 C CA . SER A 1 127 ? 1.346 -13.386 -11.941 1.00 53.91 127 SER A CA 1
ATOM 1018 C C . SER A 1 127 ? 2.189 -14.606 -11.534 1.00 53.91 127 SER A C 1
ATOM 1020 O O . SER A 1 127 ? 1.927 -15.211 -10.494 1.00 53.91 127 SER A O 1
ATOM 1022 N N . LYS A 1 128 ? 3.247 -14.945 -12.286 1.00 56.38 128 LYS A N 1
ATOM 1023 C CA . LYS A 1 128 ? 4.190 -16.024 -11.934 1.00 56.38 128 LYS A CA 1
ATOM 1024 C C . LYS A 1 128 ? 4.955 -15.737 -10.636 1.00 56.38 128 LYS A C 1
ATOM 1026 O O . LYS A 1 128 ? 5.328 -16.674 -9.938 1.00 56.38 128 LYS A O 1
ATOM 1031 N N . PHE A 1 129 ? 5.161 -14.461 -10.308 1.00 53.47 129 PHE A N 1
ATOM 1032 C CA . PHE A 1 129 ? 5.849 -13.996 -9.097 1.00 53.47 129 PHE A CA 1
ATOM 1033 C C . PHE A 1 129 ? 4.900 -13.354 -8.072 1.00 53.47 129 PHE A C 1
ATOM 1035 O O . PHE A 1 129 ? 5.248 -13.232 -6.901 1.00 53.47 129 PHE A O 1
ATOM 1042 N N . VAL A 1 130 ? 3.708 -12.943 -8.515 1.00 56.00 130 VAL A N 1
ATOM 1043 C CA . VAL A 1 130 ? 2.755 -12.102 -7.774 1.00 56.00 130 VAL A CA 1
ATOM 1044 C C . VAL A 1 130 ? 1.424 -12.839 -7.513 1.00 56.00 130 VAL A C 1
ATOM 1046 O O . VAL A 1 130 ? 0.495 -12.266 -6.958 1.00 56.00 130 VAL A O 1
ATOM 1049 N N . SER A 1 131 ? 1.300 -14.129 -7.857 1.00 54.19 131 SER A N 1
ATOM 1050 C CA . SER A 1 131 ? 0.064 -14.922 -7.655 1.00 54.19 131 SER A CA 1
ATOM 1051 C C . SER A 1 131 ? -0.431 -14.983 -6.203 1.00 54.19 131 SER A C 1
ATOM 1053 O O . SER A 1 131 ? -1.614 -15.230 -5.981 1.00 54.19 131 SER A O 1
ATOM 1055 N N . ASP A 1 132 ? 0.429 -14.669 -5.233 1.00 60.34 132 ASP A N 1
ATOM 1056 C CA . ASP A 1 132 ? 0.110 -14.663 -3.802 1.00 60.34 132 ASP A CA 1
ATOM 1057 C C . ASP A 1 132 ? -0.243 -13.270 -3.239 1.00 60.34 132 ASP A C 1
ATOM 1059 O O . ASP A 1 132 ? -0.397 -13.096 -2.025 1.00 60.34 132 ASP A O 1
ATOM 1063 N N . PHE A 1 133 ? -0.392 -12.256 -4.097 1.00 72.75 133 PHE A N 1
ATOM 1064 C CA . PHE A 1 133 ? -0.677 -10.886 -3.675 1.00 72.75 133 PHE A CA 1
ATOM 1065 C C . PHE A 1 133 ? -2.149 -10.704 -3.320 1.00 72.75 133 PHE A C 1
ATOM 1067 O O . PHE A 1 133 ? -2.980 -10.331 -4.148 1.00 72.75 133 PHE A O 1
ATOM 1074 N N . THR A 1 134 ? -2.477 -10.990 -2.065 1.00 72.62 134 THR A N 1
ATOM 1075 C CA . THR A 1 134 ? -3.842 -10.899 -1.546 1.00 72.62 134 THR A CA 1
ATOM 1076 C C . THR A 1 134 ? -3.941 -9.793 -0.506 1.00 72.62 134 THR A C 1
ATOM 1078 O O . THR A 1 134 ? -3.200 -9.797 0.480 1.00 72.62 134 THR A O 1
ATOM 1081 N N . GLU A 1 135 ? -4.887 -8.881 -0.709 1.00 81.25 135 GLU A N 1
ATOM 1082 C CA . GLU A 1 135 ? -5.222 -7.792 0.196 1.00 81.25 135 GLU A CA 1
ATOM 1083 C C . GLU A 1 135 ? -5.737 -8.374 1.527 1.00 81.25 135 GLU A C 1
ATOM 1085 O O . GLU A 1 135 ? -6.805 -8.996 1.552 1.00 81.25 135 GLU A O 1
ATOM 1090 N N . PRO A 1 136 ? -4.997 -8.220 2.646 1.00 71.31 136 PRO A N 1
ATOM 1091 C CA . PRO A 1 136 ? -5.291 -8.936 3.886 1.00 71.31 136 PRO A CA 1
ATOM 1092 C C . PRO A 1 136 ? -6.676 -8.661 4.477 1.00 71.31 136 PRO A C 1
ATOM 1094 O O . PRO A 1 136 ? -7.185 -9.490 5.229 1.00 71.31 136 PRO A O 1
ATOM 1097 N N . THR A 1 137 ? -7.273 -7.506 4.174 1.00 77.06 137 THR A N 1
ATOM 1098 C CA . THR A 1 137 ? -8.567 -7.101 4.739 1.00 77.06 137 THR A CA 1
ATOM 1099 C C . THR A 1 137 ? -9.746 -7.694 3.974 1.00 77.06 137 THR A C 1
ATOM 1101 O O . THR A 1 137 ? -10.741 -8.084 4.580 1.00 77.06 137 THR A O 1
ATOM 1104 N N . THR A 1 138 ? -9.650 -7.776 2.647 1.00 79.25 138 THR A N 1
ATOM 1105 C CA . THR A 1 138 ? -10.743 -8.258 1.783 1.00 79.25 138 THR A CA 1
ATOM 1106 C C . THR A 1 138 ? -10.539 -9.695 1.317 1.00 79.25 138 THR A C 1
ATOM 1108 O O . THR A 1 138 ? -11.472 -10.306 0.803 1.00 79.25 138 THR A O 1
ATOM 1111 N N . ASN A 1 139 ? -9.332 -10.238 1.502 1.00 77.00 139 ASN A N 1
ATOM 1112 C CA . ASN A 1 139 ? -8.885 -11.516 0.958 1.00 77.00 139 ASN A CA 1
ATOM 1113 C C . ASN A 1 139 ? -9.050 -11.623 -0.574 1.00 77.00 139 ASN A C 1
ATOM 1115 O O . ASN A 1 139 ? -9.147 -12.721 -1.120 1.00 77.00 139 ASN A O 1
ATOM 1119 N N . ASN A 1 140 ? -9.089 -10.481 -1.263 1.00 80.81 140 ASN A N 1
ATOM 1120 C CA . ASN A 1 140 ? -9.105 -10.399 -2.718 1.00 80.81 140 ASN A CA 1
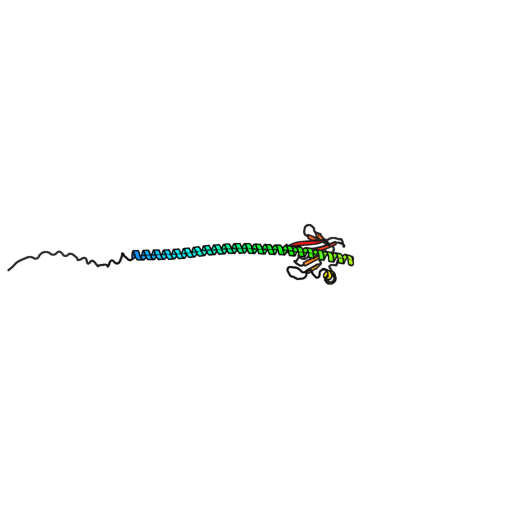ATOM 1121 C C . ASN A 1 140 ? -7.694 -10.128 -3.235 1.00 80.81 140 ASN A C 1
ATOM 1123 O O . ASN A 1 140 ? -6.860 -9.577 -2.518 1.00 80.81 140 ASN A O 1
ATOM 1127 N N . LEU A 1 141 ? -7.430 -10.481 -4.490 1.00 78.31 141 LEU A N 1
ATOM 1128 C CA . LEU A 1 141 ? -6.202 -10.048 -5.148 1.00 78.31 141 LEU A CA 1
ATOM 1129 C C . LEU A 1 141 ? -6.150 -8.520 -5.197 1.00 78.31 141 LEU A C 1
ATOM 1131 O O . LEU A 1 141 ? -7.190 -7.865 -5.312 1.00 78.31 141 LEU A O 1
ATOM 1135 N N . TYR A 1 142 ? -4.944 -7.963 -5.119 1.00 78.88 142 TYR A N 1
ATOM 1136 C CA . TYR A 1 142 ? -4.779 -6.526 -5.301 1.00 78.88 142 TYR A CA 1
ATOM 1137 C C . TYR A 1 142 ? -5.278 -6.093 -6.680 1.00 78.88 142 TYR A C 1
ATOM 1139 O O . TYR A 1 142 ? -5.044 -6.759 -7.691 1.00 78.88 142 TYR A O 1
ATOM 1147 N N . GLY A 1 143 ? -5.948 -4.945 -6.712 1.00 78.81 143 GLY A N 1
ATOM 1148 C CA . GLY A 1 143 ? -6.210 -4.227 -7.946 1.00 78.81 143 GLY A CA 1
ATOM 1149 C C . GLY A 1 143 ? -4.918 -3.616 -8.476 1.00 78.81 143 GLY A C 1
ATOM 1150 O O . GLY A 1 143 ? -4.057 -3.191 -7.704 1.00 78.81 143 GLY A O 1
ATOM 1151 N N . PHE A 1 144 ? -4.791 -3.546 -9.796 1.00 79.81 144 PHE A N 1
ATOM 1152 C CA . PHE A 1 144 ? -3.681 -2.861 -10.442 1.00 79.81 144 PHE A CA 1
ATOM 1153 C C . PHE A 1 144 ? -4.179 -1.809 -11.409 1.00 79.81 144 PHE A C 1
ATOM 1155 O O . PHE A 1 144 ? -5.053 -2.076 -12.237 1.00 79.81 144 PHE A O 1
ATOM 1162 N N . GLU A 1 145 ? -3.568 -0.636 -11.328 1.00 81.75 145 GLU A N 1
ATOM 1163 C CA . GLU A 1 145 ? -3.907 0.500 -12.159 1.00 81.75 145 GLU A CA 1
ATOM 1164 C C . GLU A 1 145 ? -2.643 1.144 -12.726 1.00 81.75 145 GLU A C 1
ATOM 1166 O O . GLU A 1 145 ? -1.750 1.592 -12.008 1.00 81.75 145 GLU A O 1
ATOM 1171 N N . ALA A 1 146 ? -2.573 1.201 -14.050 1.00 81.12 146 ALA A N 1
ATOM 1172 C CA . ALA A 1 146 ? -1.503 1.885 -14.746 1.00 81.12 146 ALA A CA 1
ATOM 1173 C C . ALA A 1 146 ? -1.874 3.363 -14.937 1.00 81.12 146 ALA A C 1
ATOM 1175 O O . ALA A 1 146 ? -2.908 3.682 -15.524 1.00 81.12 146 ALA A O 1
ATOM 1176 N N . ILE A 1 147 ? -1.015 4.260 -14.465 1.00 82.31 147 ILE A N 1
ATOM 1177 C CA . ILE A 1 147 ? -1.188 5.709 -14.511 1.00 82.31 147 ILE A CA 1
ATOM 1178 C C . ILE A 1 147 ? -0.332 6.279 -15.641 1.00 82.31 147 ILE A C 1
ATOM 1180 O O . ILE A 1 147 ? 0.867 6.016 -15.744 1.00 82.31 147 ILE A O 1
ATOM 1184 N N . ALA A 1 148 ? -0.956 7.068 -16.510 1.00 77.75 148 ALA A N 1
ATOM 1185 C CA . ALA A 1 148 ? -0.262 7.789 -17.569 1.00 77.75 148 ALA A CA 1
ATOM 1186 C C . ALA A 1 148 ? 0.353 9.095 -17.035 1.00 77.75 148 ALA A C 1
ATOM 1188 O O . ALA A 1 148 ? -0.258 9.780 -16.221 1.00 77.75 148 ALA A O 1
ATOM 1189 N N . GLN A 1 149 ? 1.535 9.456 -17.544 1.00 69.06 149 GLN A N 1
ATOM 1190 C CA . GLN A 1 149 ? 2.375 10.567 -17.070 1.00 69.06 149 GLN A CA 1
ATOM 1191 C C . GLN A 1 149 ? 1.628 11.901 -16.878 1.00 69.06 149 GLN A C 1
ATOM 1193 O O . GLN A 1 149 ? 1.738 12.549 -15.854 1.00 69.06 149 GLN A O 1
ATOM 1198 N N . VAL A 1 150 ? 0.794 12.288 -17.841 1.00 66.38 150 VAL A N 1
ATOM 1199 C CA . VAL A 1 150 ? 0.142 13.610 -17.869 1.00 66.38 150 VAL A CA 1
ATOM 1200 C C . VAL A 1 150 ? -1.253 13.645 -17.238 1.00 66.38 150 VAL A C 1
ATOM 1202 O O . VAL A 1 150 ? -1.949 14.657 -17.330 1.00 66.38 150 VAL A O 1
ATOM 1205 N N . HIS A 1 151 ? -1.697 12.544 -16.633 1.00 62.28 151 HIS A N 1
ATOM 1206 C CA . HIS A 1 151 ? -3.013 12.462 -16.012 1.00 62.28 151 HIS A CA 1
ATOM 1207 C C . HIS A 1 151 ? -2.907 12.615 -14.501 1.00 62.28 151 HIS A C 1
ATOM 1209 O O . HIS A 1 151 ? -2.071 11.987 -13.859 1.00 62.28 151 HIS A O 1
ATOM 1215 N N . THR A 1 152 ? -3.808 13.414 -13.919 1.00 67.56 152 THR A N 1
ATOM 1216 C CA . THR A 1 152 ? -4.044 13.359 -12.475 1.00 67.56 152 THR A CA 1
ATOM 1217 C C . THR A 1 152 ? -4.409 11.916 -12.126 1.00 67.56 152 THR A C 1
ATOM 1219 O O . THR A 1 152 ? -5.402 11.418 -12.669 1.00 67.56 152 THR A O 1
ATOM 1222 N N . PRO A 1 153 ? -3.625 11.232 -11.275 1.00 70.12 153 PRO A N 1
ATOM 1223 C CA . PRO A 1 153 ? -3.939 9.870 -10.889 1.00 70.12 153 PRO A CA 1
ATOM 1224 C C . PRO A 1 153 ? -5.311 9.835 -10.217 1.00 70.12 153 PRO A C 1
ATOM 1226 O O . PRO A 1 153 ? -5.700 10.784 -9.527 1.00 70.12 153 PRO A O 1
ATOM 1229 N N . SER A 1 154 ? -6.033 8.735 -10.385 1.00 78.62 154 SER A N 1
ATOM 1230 C CA . SER A 1 154 ? -7.199 8.444 -9.554 1.00 78.62 154 SER A CA 1
ATOM 1231 C C . SER A 1 154 ? -6.804 8.425 -8.063 1.00 78.62 154 SER A C 1
ATOM 1233 O O . SER A 1 154 ? -5.628 8.206 -7.727 1.00 78.62 154 SER A O 1
ATOM 1235 N N . PRO A 1 155 ? -7.757 8.682 -7.146 1.00 84.81 155 PRO A N 1
ATOM 1236 C CA . PRO A 1 155 ? -7.508 8.558 -5.715 1.00 84.81 155 PRO A CA 1
ATOM 1237 C C . PRO A 1 155 ? -6.961 7.173 -5.366 1.00 84.81 155 PRO A C 1
ATOM 1239 O O . PRO A 1 155 ? -7.404 6.172 -5.921 1.00 84.81 155 PRO A O 1
ATOM 1242 N N . LEU A 1 156 ? -6.016 7.114 -4.427 1.00 87.75 156 LEU A N 1
ATOM 1243 C CA . LEU A 1 156 ? -5.503 5.834 -3.956 1.00 87.75 156 LEU A CA 1
ATOM 1244 C C . LEU A 1 156 ? -6.556 5.113 -3.118 1.00 87.75 156 LEU A C 1
ATOM 1246 O O . LEU A 1 156 ? -7.047 5.644 -2.120 1.00 87.75 156 LEU A O 1
ATOM 1250 N N . GLU A 1 157 ? -6.852 3.880 -3.507 1.00 90.19 157 GLU A N 1
ATOM 1251 C CA . GLU A 1 157 ? -7.779 3.002 -2.807 1.00 90.19 157 GLU A CA 1
ATOM 1252 C C . GLU A 1 157 ? -7.025 1.868 -2.115 1.00 90.19 157 GLU A C 1
ATOM 1254 O O . GLU A 1 157 ? -6.018 1.354 -2.613 1.00 90.19 157 GLU A O 1
ATOM 1259 N N . LEU A 1 158 ? -7.506 1.469 -0.936 1.00 88.38 158 LEU A N 1
ATOM 1260 C CA . LEU A 1 158 ? -6.900 0.368 -0.198 1.00 88.38 158 LEU A CA 1
ATOM 1261 C C . LEU A 1 158 ? -7.015 -0.923 -1.013 1.00 88.38 158 LEU A C 1
ATOM 1263 O O . LEU A 1 158 ? -8.107 -1.307 -1.427 1.00 88.38 158 LEU A O 1
ATOM 1267 N N . GLY A 1 159 ? -5.889 -1.610 -1.196 1.00 84.31 159 GLY A N 1
ATOM 1268 C CA . GLY A 1 159 ? -5.840 -2.815 -2.020 1.00 84.31 159 GLY A CA 1
ATOM 1269 C C . GLY A 1 159 ? -5.619 -2.547 -3.510 1.00 84.31 159 GLY A C 1
ATOM 1270 O O . GLY A 1 159 ? -5.692 -3.495 -4.287 1.00 84.31 159 GLY A O 1
ATOM 1271 N N . VAL A 1 160 ? -5.327 -1.306 -3.919 1.00 86.12 160 VAL A N 1
ATOM 1272 C CA . VAL A 1 160 ? -4.950 -0.957 -5.297 1.00 86.12 160 VAL A CA 1
ATOM 1273 C C . VAL A 1 160 ? -3.491 -0.509 -5.358 1.00 86.12 160 VAL A C 1
ATOM 1275 O O . VAL A 1 160 ? -3.062 0.373 -4.616 1.00 86.12 160 VAL A O 1
ATOM 1278 N N . ILE A 1 161 ? -2.735 -1.102 -6.281 1.00 86.25 161 ILE A N 1
ATOM 1279 C CA . ILE A 1 161 ? -1.379 -0.680 -6.631 1.00 86.25 161 ILE A CA 1
ATOM 1280 C C . ILE A 1 161 ? -1.461 0.171 -7.892 1.00 86.25 161 ILE A C 1
ATOM 1282 O O . ILE A 1 161 ? -1.878 -0.309 -8.948 1.00 86.25 161 ILE A O 1
ATOM 1286 N N . GLN A 1 162 ? -1.016 1.418 -7.788 1.00 88.31 162 GLN A N 1
ATOM 1287 C CA . GLN A 1 162 ? -0.829 2.287 -8.940 1.00 88.31 162 GLN A CA 1
ATOM 1288 C C . GLN A 1 162 ? 0.610 2.186 -9.442 1.00 88.31 162 GLN A C 1
ATOM 1290 O O . GLN A 1 162 ? 1.546 2.144 -8.643 1.00 88.31 162 GLN A O 1
ATOM 1295 N N . TYR A 1 163 ? 0.787 2.179 -10.758 1.00 87.44 163 TYR A N 1
ATOM 1296 C CA . TYR A 1 163 ? 2.084 2.123 -11.430 1.00 87.44 163 TYR A CA 1
ATOM 1297 C C . TYR A 1 163 ? 2.218 3.251 -12.443 1.00 87.44 163 TYR A C 1
ATOM 1299 O O . TYR A 1 163 ? 1.319 3.440 -13.259 1.00 87.44 163 TYR A O 1
ATOM 1307 N N . GLN A 1 164 ? 3.352 3.946 -12.446 1.00 87.94 164 GLN A N 1
ATOM 1308 C CA . GLN A 1 164 ? 3.668 4.967 -13.439 1.00 87.94 164 GLN A CA 1
ATOM 1309 C C . GLN A 1 164 ? 5.014 4.657 -14.103 1.00 87.94 164 GLN A C 1
ATOM 1311 O O . GLN A 1 164 ? 6.050 4.565 -13.440 1.00 87.94 164 GLN A O 1
ATOM 1316 N N . LEU A 1 165 ? 5.000 4.515 -15.429 1.00 86.81 165 LEU A N 1
ATOM 1317 C CA . LEU A 1 165 ? 6.214 4.525 -16.246 1.00 86.81 165 LEU A CA 1
ATOM 1318 C C . LEU A 1 165 ? 6.691 5.972 -16.409 1.00 86.81 165 LEU A C 1
ATOM 1320 O O . LEU A 1 165 ? 5.859 6.870 -16.543 1.00 86.81 165 LEU A O 1
ATOM 1324 N N . LEU A 1 166 ? 8.008 6.193 -16.450 1.00 88.50 166 LEU A N 1
ATOM 1325 C CA . LEU A 1 166 ? 8.592 7.538 -16.482 1.00 88.50 166 LEU A CA 1
ATOM 1326 C C . LEU A 1 166 ? 8.188 8.355 -15.242 1.00 88.50 166 LEU A C 1
ATOM 1328 O O . LEU A 1 166 ? 7.949 9.562 -15.324 1.00 88.50 166 LEU A O 1
ATOM 1332 N N . GLY A 1 167 ? 8.106 7.678 -14.094 1.00 89.88 167 GLY A N 1
ATOM 1333 C CA . GLY A 1 167 ? 7.740 8.247 -12.799 1.00 89.88 167 GLY A CA 1
ATOM 1334 C C . GLY A 1 167 ? 8.781 7.951 -11.720 1.00 89.88 167 GLY A C 1
ATOM 1335 O O . GLY A 1 167 ? 9.502 6.955 -11.803 1.00 89.88 167 GLY A O 1
ATOM 1336 N N . LYS A 1 168 ? 8.841 8.813 -10.703 1.00 92.62 168 LYS A N 1
ATOM 1337 C CA . LYS A 1 168 ? 9.526 8.582 -9.422 1.00 92.62 168 LYS A CA 1
ATOM 1338 C C . LYS A 1 168 ? 8.611 8.886 -8.250 1.00 92.62 168 LYS A C 1
ATOM 1340 O O . LYS A 1 168 ? 7.605 9.575 -8.392 1.00 92.62 168 LYS A O 1
ATOM 1345 N N . CYS A 1 169 ? 9.004 8.424 -7.080 1.00 92.88 169 CYS A N 1
ATOM 1346 C CA . CYS A 1 169 ? 8.412 8.798 -5.817 1.00 92.88 169 CYS A CA 1
ATOM 1347 C C . CYS A 1 169 ? 8.974 10.129 -5.338 1.00 92.88 169 CYS A C 1
ATOM 1349 O O . CYS A 1 169 ? 10.182 10.321 -5.194 1.00 92.88 169 CYS A O 1
ATOM 1351 N N . ASN A 1 170 ? 8.077 11.054 -5.036 1.00 90.94 170 ASN A N 1
ATOM 1352 C CA . ASN A 1 170 ? 8.425 12.271 -4.340 1.00 90.94 170 ASN A CA 1
ATOM 1353 C C . ASN A 1 170 ? 8.800 11.926 -2.885 1.00 90.94 170 ASN A C 1
ATOM 1355 O O . ASN A 1 170 ? 7.974 11.358 -2.163 1.00 90.94 170 ASN A O 1
ATOM 1359 N N . PRO A 1 171 ? 10.015 12.268 -2.420 1.00 87.50 171 PRO A N 1
ATOM 1360 C CA . PRO A 1 171 ? 10.445 11.943 -1.063 1.00 87.50 171 PRO A CA 1
ATOM 1361 C C . PRO A 1 171 ? 9.598 12.631 0.016 1.00 87.50 171 PRO A C 1
ATOM 1363 O O . PRO A 1 171 ? 9.480 12.088 1.114 1.00 87.50 171 PRO A O 1
ATOM 1366 N N . ASP A 1 172 ? 8.981 13.775 -0.293 1.00 86.31 172 ASP A N 1
ATOM 1367 C CA . ASP A 1 172 ? 8.290 14.609 0.692 1.00 86.31 172 ASP A CA 1
ATOM 1368 C C . ASP A 1 172 ? 6.862 14.132 0.979 1.00 86.31 172 ASP A C 1
ATOM 1370 O O . ASP A 1 172 ? 6.401 14.204 2.118 1.00 86.31 172 ASP A O 1
ATOM 1374 N N . ASN A 1 173 ? 6.148 13.649 -0.041 1.00 86.25 173 ASN A N 1
ATOM 1375 C CA . ASN A 1 173 ? 4.732 13.282 0.078 1.00 86.25 173 ASN A CA 1
ATOM 1376 C C . ASN A 1 173 ? 4.383 11.898 -0.486 1.00 86.25 173 ASN A C 1
ATOM 1378 O O . ASN A 1 173 ? 3.221 11.505 -0.428 1.00 86.25 173 ASN A O 1
ATOM 1382 N N . GLN A 1 174 ? 5.369 11.155 -1.001 1.00 89.62 174 GLN A N 1
ATOM 1383 C CA . GLN A 1 174 ? 5.187 9.821 -1.581 1.00 89.62 174 GLN A CA 1
ATOM 1384 C C . GLN A 1 174 ? 4.232 9.799 -2.793 1.00 89.62 174 GLN A C 1
ATOM 1386 O O . GLN A 1 174 ? 3.743 8.737 -3.179 1.00 89.62 174 GLN A O 1
ATOM 1391 N N . ASP A 1 175 ? 3.965 10.950 -3.418 1.00 87.88 175 ASP A N 1
ATOM 1392 C CA . ASP A 1 175 ? 3.252 11.014 -4.691 1.00 87.88 175 ASP A CA 1
ATOM 1393 C C . ASP A 1 175 ? 4.179 10.728 -5.871 1.00 87.88 175 ASP A C 1
ATOM 1395 O O . ASP A 1 175 ? 5.405 10.763 -5.760 1.00 87.88 175 ASP A O 1
ATOM 1399 N N . PHE A 1 176 ? 3.576 10.470 -7.027 1.00 90.12 176 PHE A N 1
ATOM 1400 C CA . PHE A 1 176 ? 4.314 10.391 -8.273 1.00 90.12 176 PHE A CA 1
ATOM 1401 C C . PHE A 1 176 ? 4.834 11.761 -8.719 1.00 90.12 176 PHE A C 1
ATOM 1403 O O . PHE A 1 176 ? 4.138 12.773 -8.627 1.00 90.12 176 PHE A O 1
ATOM 1410 N N . ILE A 1 177 ? 6.054 11.764 -9.245 1.00 89.81 177 ILE A N 1
ATOM 1411 C CA . ILE A 1 177 ? 6.663 12.873 -9.973 1.00 89.81 177 ILE A CA 1
ATOM 1412 C C . ILE A 1 177 ? 7.136 12.381 -11.334 1.00 89.81 177 ILE A C 1
ATOM 1414 O O . ILE A 1 177 ? 7.804 11.352 -11.449 1.00 89.81 177 ILE A O 1
ATOM 1418 N N . ASP A 1 178 ? 6.815 13.150 -12.363 1.00 89.12 178 ASP A N 1
ATOM 1419 C CA . ASP A 1 178 ? 7.200 12.813 -13.724 1.00 89.12 178 ASP A CA 1
ATOM 1420 C C . ASP A 1 178 ? 8.715 12.935 -13.918 1.00 89.12 178 ASP A C 1
ATOM 1422 O O . ASP A 1 178 ? 9.372 13.856 -13.424 1.00 89.12 178 ASP A O 1
ATOM 1426 N N . THR A 1 179 ? 9.274 12.019 -14.700 1.00 86.06 179 THR A N 1
ATOM 1427 C CA . THR A 1 179 ? 10.668 12.037 -15.152 1.00 86.06 179 THR A CA 1
ATOM 1428 C C . THR A 1 179 ? 10.725 11.794 -16.657 1.00 86.06 179 THR A C 1
ATOM 1430 O O . THR A 1 179 ? 9.802 11.270 -17.267 1.00 86.06 179 THR A O 1
ATOM 1433 N N . THR A 1 180 ? 11.812 12.211 -17.297 1.00 80.88 180 THR A N 1
ATOM 1434 C CA . THR A 1 180 ? 12.050 11.969 -18.730 1.00 80.88 180 THR A CA 1
ATOM 1435 C C . THR A 1 180 ? 12.915 10.733 -18.976 1.00 80.88 180 THR A C 1
ATOM 1437 O O . THR A 1 180 ? 13.273 10.443 -20.114 1.00 80.88 180 THR A O 1
ATOM 1440 N N . SER A 1 181 ? 13.326 10.039 -17.915 1.00 84.94 181 SER A N 1
ATOM 1441 C CA . SER A 1 181 ? 14.157 8.841 -17.997 1.00 84.94 181 SER A CA 1
ATOM 1442 C C . SER A 1 181 ? 13.295 7.619 -18.288 1.00 84.94 181 SER A C 1
ATOM 1444 O O . SER A 1 181 ? 12.483 7.210 -17.462 1.00 84.94 181 SER A O 1
ATOM 1446 N N . GLU A 1 182 ? 13.551 6.968 -19.421 1.00 78.12 182 GLU A N 1
ATOM 1447 C CA . GLU A 1 182 ? 12.958 5.668 -19.779 1.00 78.12 182 GLU A CA 1
ATOM 1448 C C . GLU A 1 182 ? 13.366 4.536 -18.829 1.00 78.12 182 GLU A C 1
ATOM 1450 O O . GLU A 1 182 ? 12.795 3.447 -18.846 1.00 78.12 182 GLU A O 1
ATOM 1455 N N . ASN A 1 183 ? 14.357 4.796 -17.973 1.00 82.06 183 ASN A N 1
ATOM 1456 C CA . ASN A 1 183 ? 14.816 3.849 -16.977 1.00 82.06 183 ASN A CA 1
ATOM 1457 C C . ASN A 1 183 ? 14.084 3.935 -15.648 1.00 82.06 183 ASN A C 1
ATOM 1459 O O . ASN A 1 183 ? 14.321 3.054 -14.823 1.00 82.06 183 ASN A O 1
ATOM 1463 N N . ASP A 1 184 ? 13.235 4.937 -15.462 1.00 89.25 184 ASP A N 1
ATOM 1464 C CA . ASP A 1 184 ? 12.584 5.200 -14.192 1.00 89.25 184 ASP A CA 1
ATOM 1465 C C . ASP A 1 184 ? 11.120 4.763 -14.261 1.00 89.25 184 ASP A C 1
ATOM 1467 O O . ASP A 1 184 ? 10.395 5.041 -15.223 1.00 89.25 184 ASP A O 1
ATOM 1471 N N . ALA A 1 185 ? 10.679 4.076 -13.219 1.00 89.38 185 ALA A N 1
ATOM 1472 C CA . ALA A 1 185 ? 9.275 3.830 -12.972 1.00 89.38 185 ALA A CA 1
ATOM 1473 C C . ALA A 1 185 ? 9.023 3.831 -11.466 1.00 89.38 185 ALA A C 1
ATOM 1475 O O . ALA A 1 185 ? 9.946 3.635 -10.676 1.00 89.38 185 ALA A O 1
ATOM 1476 N N . ALA A 1 186 ? 7.773 4.021 -11.072 1.00 92.00 186 ALA A N 1
ATOM 1477 C CA . ALA A 1 186 ? 7.393 4.019 -9.671 1.00 92.00 186 ALA A CA 1
ATOM 1478 C C . ALA A 1 186 ? 6.080 3.274 -9.459 1.00 92.00 186 ALA A C 1
ATOM 1480 O O . ALA A 1 186 ? 5.212 3.226 -10.336 1.00 92.00 186 ALA A O 1
ATOM 1481 N N . ILE A 1 187 ? 5.931 2.711 -8.265 1.00 90.75 187 ILE A N 1
ATOM 1482 C CA . ILE A 1 187 ? 4.669 2.157 -7.778 1.00 90.75 187 ILE A CA 1
ATOM 1483 C C . ILE A 1 187 ? 4.280 2.813 -6.473 1.00 90.75 187 ILE A C 1
ATOM 1485 O O . ILE A 1 187 ? 5.139 3.215 -5.691 1.00 90.75 187 ILE A O 1
ATOM 1489 N N . ARG A 1 188 ? 2.979 2.863 -6.205 1.00 91.94 188 ARG A N 1
ATOM 1490 C CA . ARG A 1 188 ? 2.469 3.308 -4.914 1.00 91.94 188 ARG A CA 1
ATOM 1491 C C . ARG A 1 188 ? 1.164 2.622 -4.531 1.00 91.94 188 ARG A C 1
ATOM 1493 O O . ARG A 1 188 ? 0.425 2.141 -5.387 1.00 91.94 188 ARG A O 1
ATOM 1500 N N . THR A 1 189 ? 0.879 2.619 -3.237 1.00 91.31 189 THR A N 1
ATOM 1501 C CA . THR A 1 189 ? -0.379 2.159 -2.633 1.00 91.31 189 THR A CA 1
ATOM 1502 C C . THR A 1 189 ? -0.716 3.048 -1.441 1.00 91.31 189 THR A C 1
ATOM 1504 O O . THR A 1 189 ? 0.164 3.705 -0.883 1.00 91.31 189 THR A O 1
ATOM 1507 N N . VAL A 1 190 ? -1.970 3.018 -0.996 1.00 92.75 190 VAL A N 1
ATOM 1508 C CA . VAL A 1 190 ? -2.330 3.487 0.348 1.00 92.75 190 VAL A CA 1
ATOM 1509 C C . VAL A 1 190 ? -2.243 2.333 1.350 1.00 92.75 190 VAL A C 1
ATOM 1511 O O . VAL A 1 190 ? -2.520 1.175 1.021 1.00 92.75 190 VAL A O 1
ATOM 1514 N N . LEU A 1 191 ? -1.811 2.647 2.565 1.00 92.31 191 LEU A N 1
ATOM 1515 C CA . LEU A 1 191 ? -1.797 1.750 3.717 1.00 92.31 191 LEU A CA 1
ATOM 1516 C C . LEU A 1 191 ? -3.097 1.896 4.515 1.00 92.31 191 LEU A C 1
ATOM 1518 O O . LEU A 1 191 ? -3.796 2.900 4.408 1.00 92.31 191 LEU A O 1
ATOM 1522 N N . GLU A 1 192 ? -3.415 0.945 5.391 1.00 90.19 192 GLU A N 1
ATOM 1523 C CA . GLU A 1 192 ? -4.539 1.131 6.315 1.00 90.19 192 GLU A CA 1
ATOM 1524 C C . GLU A 1 192 ? -4.296 2.302 7.272 1.00 90.19 192 GLU A C 1
ATOM 1526 O O . GLU A 1 192 ? -5.252 2.909 7.763 1.00 90.19 192 GLU A O 1
ATOM 1531 N N . SER A 1 193 ? -3.032 2.644 7.557 1.00 88.94 193 SER A N 1
ATOM 1532 C CA . SER A 1 193 ? -2.659 3.876 8.268 1.00 88.94 193 SER A CA 1
ATOM 1533 C C . SER A 1 193 ? -3.188 5.150 7.606 1.00 88.94 193 SER A C 1
ATOM 1535 O O . SER A 1 193 ? -3.327 6.153 8.301 1.00 88.94 193 SER A O 1
ATOM 1537 N N . GLY A 1 194 ? -3.542 5.099 6.319 1.00 89.12 194 GLY A N 1
ATOM 1538 C CA . GLY A 1 194 ? -3.870 6.260 5.495 1.00 89.12 194 GLY A CA 1
ATOM 1539 C C . GLY A 1 194 ? -2.636 6.907 4.866 1.00 89.12 194 GLY A C 1
ATOM 1540 O O . GLY A 1 194 ? -2.771 7.864 4.111 1.00 89.12 194 GLY A O 1
ATOM 1541 N N . GLU A 1 195 ? -1.437 6.396 5.155 1.00 91.00 195 GLU A N 1
ATOM 1542 C CA . GLU A 1 195 ? -0.203 6.849 4.520 1.00 91.00 195 GLU A CA 1
ATOM 1543 C C . GLU A 1 195 ? -0.106 6.306 3.091 1.00 91.00 195 GLU A C 1
ATOM 1545 O O . GLU A 1 195 ? -0.377 5.128 2.837 1.00 91.00 195 GLU A O 1
ATOM 1550 N N . THR A 1 196 ? 0.350 7.151 2.170 1.00 92.19 196 THR A N 1
ATOM 1551 C CA . THR A 1 196 ? 0.813 6.705 0.856 1.00 92.19 196 THR A CA 1
ATOM 1552 C C . THR A 1 196 ? 2.205 6.107 1.001 1.00 92.19 196 THR A C 1
ATOM 1554 O O . THR A 1 196 ? 3.092 6.704 1.610 1.00 92.19 196 THR A O 1
ATOM 1557 N N . TYR A 1 197 ? 2.406 4.930 0.424 1.00 92.88 197 TYR A N 1
ATOM 1558 C CA . TYR A 1 197 ? 3.709 4.294 0.330 1.00 92.88 197 TYR A CA 1
ATOM 1559 C C . TYR A 1 197 ? 4.101 4.158 -1.134 1.00 92.88 197 TYR A C 1
ATOM 1561 O O . TYR A 1 197 ? 3.352 3.559 -1.906 1.00 92.88 197 TYR A O 1
ATOM 1569 N N . CYS A 1 198 ? 5.255 4.714 -1.500 1.00 93.38 198 CYS A N 1
ATOM 1570 C CA . CYS A 1 198 ? 5.752 4.748 -2.868 1.00 93.38 198 CYS A CA 1
ATOM 1571 C C . CYS A 1 198 ? 7.168 4.165 -2.944 1.00 93.38 198 CYS A C 1
ATOM 1573 O O . CYS A 1 198 ? 7.988 4.385 -2.050 1.00 93.38 198 CYS A O 1
ATOM 1575 N N . LEU A 1 199 ? 7.451 3.417 -4.012 1.00 93.50 199 LEU A N 1
ATOM 1576 C CA . LEU A 1 199 ? 8.768 2.864 -4.314 1.00 93.50 199 LEU A CA 1
ATOM 1577 C C . LEU A 1 199 ? 9.199 3.174 -5.751 1.00 93.50 199 LEU A C 1
ATOM 1579 O O . LEU A 1 199 ? 8.460 2.903 -6.700 1.00 93.50 199 LEU A O 1
ATOM 1583 N N . ASP A 1 200 ? 10.426 3.680 -5.887 1.00 92.88 200 ASP A N 1
ATOM 1584 C CA . ASP A 1 200 ? 11.133 3.752 -7.166 1.00 92.88 200 ASP A CA 1
ATOM 1585 C C . ASP A 1 200 ? 11.575 2.344 -7.592 1.00 92.88 200 ASP A C 1
ATOM 1587 O O . ASP A 1 200 ? 12.1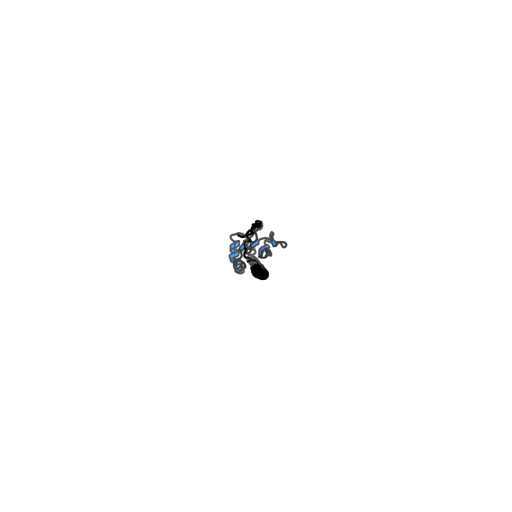56 1.584 -6.802 1.00 92.88 200 ASP A O 1
ATOM 1591 N N . ILE A 1 201 ? 11.337 2.012 -8.860 1.00 87.31 201 ILE A N 1
ATOM 1592 C CA . ILE A 1 201 ? 11.658 0.719 -9.470 1.00 87.31 201 ILE A CA 1
ATOM 1593 C C . ILE A 1 201 ? 12.925 0.827 -10.304 1.00 87.31 201 ILE A C 1
ATOM 1595 O O . ILE A 1 201 ? 12.946 1.530 -11.339 1.00 87.31 201 ILE A O 1
#

Radius of gyration: 49.69 Å; chains: 1; bounding box: 128×48×135 Å

Foldseek 3Di:
DDDDDDDDDDDDDDDDDDDDDPPDDPVVVVVVVVVVVVVVVVVVVVVVVVVVVVVVVVVVVVVVVVVVVVVVVVVVVVVVVLVVLLVVVVVLVVLLVVQQVVVCVVPVAGQDQPPPRSVVCCVPRVCVSNVPQARVPVRHHAAEHEDEQPDDDDDADRRYKYKYQQWDQDPPQRDTDHHPDRQWMKIWHAGPVRHIDMDID